Protein AF-A0A1A5ZUN9-F1 (afdb_monomer_lite)

InterPro domains:
  IPR038955 Protein PriA/CPL1 [PTHR35192] (40-207)
  IPR048661 Protein CPL1-like [PF21671] (145-206)

Structure (mmCIF, N/CA/C/O backbone):
data_AF-A0A1A5ZUN9-F1
#
_entry.id   AF-A0A1A5ZUN9-F1
#
loop_
_atom_site.group_PDB
_atom_site.id
_atom_site.type_symbol
_atom_site.label_atom_id
_atom_site.label_alt_id
_atom_site.label_comp_id
_atom_site.label_asym_id
_atom_site.label_entity_id
_atom_site.label_seq_id
_atom_site.pdbx_PDB_ins_code
_atom_site.Cartn_x
_atom_site.Cartn_y
_atom_site.Cartn_z
_atom_site.occupancy
_atom_site.B_iso_or_equiv
_atom_site.auth_seq_id
_atom_site.auth_comp_id
_atom_site.auth_asym_id
_atom_site.auth_atom_id
_atom_site.pdbx_PDB_model_num
ATOM 1 N N . MET A 1 1 ? 57.795 8.570 -48.452 1.00 45.69 1 MET A N 1
ATOM 2 C CA . MET A 1 1 ? 56.913 8.943 -49.576 1.00 45.69 1 MET A CA 1
ATOM 3 C C . MET A 1 1 ? 57.059 7.893 -50.660 1.00 45.69 1 MET A C 1
ATOM 5 O O . MET A 1 1 ? 58.020 7.992 -51.400 1.00 45.69 1 MET A O 1
ATOM 9 N N . VAL A 1 2 ? 56.165 6.903 -50.698 1.00 32.44 2 VAL A N 1
ATOM 10 C CA . VAL A 1 2 ? 55.601 6.292 -51.916 1.00 32.44 2 VAL A CA 1
ATOM 11 C C . VAL A 1 2 ? 54.263 5.692 -51.470 1.00 32.44 2 VAL A C 1
ATOM 13 O O . VAL A 1 2 ? 54.223 4.901 -50.532 1.00 32.44 2 VAL A O 1
ATOM 16 N N . THR A 1 3 ? 53.181 6.178 -52.062 1.00 41.12 3 THR A N 1
ATOM 17 C CA . THR A 1 3 ? 51.847 5.571 -52.079 1.00 41.12 3 THR A CA 1
ATOM 18 C C . THR A 1 3 ? 51.841 4.478 -53.138 1.00 41.12 3 THR A C 1
ATOM 20 O O . THR A 1 3 ? 52.271 4.771 -54.248 1.00 41.12 3 THR A O 1
ATOM 23 N N . ASP A 1 4 ? 51.315 3.293 -52.840 1.00 31.12 4 ASP A N 1
ATOM 24 C CA . ASP A 1 4 ? 50.880 2.365 -53.886 1.00 31.12 4 ASP A CA 1
ATOM 25 C C . ASP A 1 4 ? 49.618 1.622 -53.441 1.00 31.12 4 ASP A C 1
ATOM 27 O O . ASP A 1 4 ? 49.615 0.842 -52.487 1.00 31.12 4 ASP A O 1
ATOM 31 N N . GLU A 1 5 ? 48.533 1.928 -54.150 1.00 42.44 5 GLU A N 1
ATOM 32 C CA . GLU A 1 5 ? 47.318 1.130 -54.219 1.00 42.44 5 GLU A CA 1
ATOM 33 C C . GLU A 1 5 ? 47.615 -0.143 -55.017 1.00 42.44 5 GLU A C 1
ATOM 35 O O . GLU A 1 5 ? 48.060 -0.076 -56.162 1.00 42.44 5 GLU A O 1
ATOM 40 N N . VAL A 1 6 ? 47.309 -1.312 -54.455 1.00 34.47 6 VAL A N 1
ATOM 41 C CA . VAL A 1 6 ? 47.268 -2.560 -55.222 1.00 34.47 6 VAL A CA 1
ATOM 42 C C . VAL A 1 6 ? 45.819 -3.015 -55.312 1.00 34.47 6 VAL A C 1
ATOM 44 O O . VAL A 1 6 ? 45.273 -3.645 -54.410 1.00 34.47 6 VAL A O 1
ATOM 47 N N . SER A 1 7 ? 45.205 -2.669 -56.444 1.00 35.44 7 SER A N 1
ATOM 48 C CA . SER A 1 7 ? 43.999 -3.313 -56.956 1.00 35.44 7 SER A CA 1
ATOM 49 C C . SER A 1 7 ? 44.295 -4.784 -57.248 1.00 35.44 7 SER A C 1
ATOM 51 O O . SER A 1 7 ? 45.057 -5.093 -58.163 1.00 35.44 7 SER A O 1
ATOM 53 N N . LEU A 1 8 ? 43.658 -5.698 -56.517 1.00 34.44 8 LEU A N 1
ATOM 54 C CA . LEU A 1 8 ? 43.552 -7.101 -56.916 1.00 34.44 8 LEU A CA 1
ATOM 55 C C . LEU A 1 8 ? 42.169 -7.338 -57.522 1.00 34.44 8 LEU A C 1
ATOM 57 O O . LEU A 1 8 ? 41.200 -7.665 -56.844 1.00 34.44 8 LEU A O 1
ATOM 61 N N . VAL A 1 9 ? 42.109 -7.144 -58.839 1.00 34.53 9 VAL A N 1
ATOM 62 C CA . VAL A 1 9 ? 41.044 -7.638 -59.712 1.00 34.53 9 VAL A CA 1
ATOM 63 C C . VAL A 1 9 ? 41.290 -9.133 -59.923 1.00 34.53 9 VAL A C 1
ATOM 65 O O . VAL A 1 9 ? 42.267 -9.504 -60.572 1.00 34.53 9 VAL A O 1
ATOM 68 N N . TYR A 1 10 ? 40.415 -9.993 -59.398 1.00 35.25 10 TYR A N 1
ATOM 69 C CA . TYR A 1 10 ? 40.392 -11.411 -59.771 1.00 35.25 10 TYR A CA 1
ATOM 70 C C . TYR A 1 10 ? 39.408 -11.656 -60.932 1.00 35.25 10 TYR A C 1
ATOM 72 O O . TYR A 1 10 ? 38.281 -11.157 -60.887 1.00 35.25 10 TYR A O 1
ATOM 80 N N . PRO A 1 11 ? 39.803 -12.421 -61.971 1.00 41.66 11 PRO A N 1
ATOM 81 C CA . PRO A 1 11 ? 39.005 -12.642 -63.167 1.00 41.66 11 PRO A CA 1
ATOM 82 C C . PRO A 1 11 ? 38.235 -13.967 -63.078 1.00 41.66 11 PRO A C 1
ATOM 84 O O . PRO A 1 11 ? 38.831 -15.035 -63.137 1.00 41.66 11 PRO A O 1
ATOM 87 N N . TYR A 1 12 ? 36.905 -13.916 -63.022 1.00 38.16 12 TYR A N 1
ATOM 88 C CA . TYR A 1 12 ? 36.059 -15.056 -63.396 1.00 38.16 12 TYR A CA 1
ATOM 89 C C . TYR A 1 12 ? 34.856 -14.552 -64.189 1.00 38.16 12 TYR A C 1
ATOM 91 O O . TYR A 1 12 ? 33.769 -14.331 -63.668 1.00 38.16 12 TYR A O 1
ATOM 99 N N . LEU A 1 13 ? 35.077 -14.343 -65.484 1.00 42.72 13 LEU A N 1
ATOM 100 C CA . LEU A 1 13 ? 34.029 -14.083 -66.464 1.00 42.72 13 LEU A CA 1
ATOM 101 C C . LEU A 1 13 ? 34.376 -14.861 -67.729 1.00 42.72 13 LEU A C 1
ATOM 103 O O . LEU A 1 13 ? 35.045 -14.358 -68.625 1.00 42.72 13 LEU A O 1
ATOM 107 N N . SER A 1 14 ? 33.930 -16.114 -67.789 1.00 40.41 14 SER A N 1
ATOM 108 C CA . SER A 1 14 ? 33.601 -16.736 -69.066 1.00 40.41 14 SER A CA 1
ATOM 109 C C . SER A 1 14 ? 32.660 -17.924 -68.875 1.00 40.41 14 SER A C 1
ATOM 111 O O . SER A 1 14 ? 32.898 -18.788 -68.039 1.00 40.41 14 SER A O 1
ATOM 113 N N . LEU A 1 15 ? 31.625 -17.940 -69.718 1.00 43.09 15 LEU A N 1
ATOM 114 C CA . LEU A 1 15 ? 30.641 -18.997 -69.975 1.00 43.09 15 LEU A CA 1
ATOM 115 C C . LEU A 1 15 ? 29.532 -19.243 -68.935 1.00 43.09 15 LEU A C 1
ATOM 117 O O . LEU A 1 15 ? 29.562 -20.209 -68.185 1.00 43.09 15 LEU A O 1
ATOM 121 N N . ALA A 1 16 ? 28.456 -18.455 -69.047 1.00 36.00 16 ALA A N 1
ATOM 122 C CA . ALA A 1 16 ? 27.082 -18.977 -69.130 1.00 36.00 16 ALA A CA 1
ATOM 123 C C . ALA A 1 16 ? 26.113 -17.875 -69.606 1.00 36.00 16 ALA A C 1
ATOM 125 O O . ALA A 1 16 ? 25.223 -17.435 -68.885 1.00 36.00 16 ALA A O 1
ATOM 126 N N . ALA A 1 17 ? 26.277 -17.407 -70.846 1.00 45.72 17 ALA A N 1
ATOM 127 C CA . ALA A 1 17 ? 25.191 -16.725 -71.543 1.00 45.72 17 ALA A CA 1
ATOM 128 C C . ALA A 1 17 ? 24.295 -17.804 -72.161 1.00 45.72 17 ALA A C 1
ATOM 130 O O . ALA A 1 17 ? 24.740 -18.444 -73.107 1.00 45.72 17 ALA A O 1
ATOM 131 N N . THR A 1 18 ? 23.097 -18.017 -71.593 1.00 46.41 18 THR A N 1
ATOM 132 C CA . THR A 1 18 ? 21.839 -18.536 -72.206 1.00 46.41 18 THR A CA 1
ATOM 133 C C . THR A 1 18 ? 20.969 -19.385 -71.269 1.00 46.41 18 THR A C 1
ATOM 135 O O . THR A 1 18 ? 20.442 -20.403 -71.684 1.00 46.41 18 THR A O 1
ATOM 138 N N . ILE A 1 19 ? 20.700 -18.951 -70.034 1.00 40.88 19 ILE A N 1
ATOM 139 C CA . ILE A 1 19 ? 19.405 -19.246 -69.391 1.00 40.88 19 ILE A CA 1
ATOM 140 C C . ILE A 1 19 ? 19.026 -18.012 -68.574 1.00 40.88 19 ILE A C 1
ATOM 142 O O . ILE A 1 19 ? 19.814 -17.554 -67.751 1.00 40.88 19 ILE A O 1
ATOM 146 N N . GLY A 1 20 ? 17.847 -17.441 -68.832 1.00 44.38 20 GLY A N 1
ATOM 147 C CA . GLY A 1 20 ? 17.291 -16.313 -68.083 1.00 44.38 20 GLY A CA 1
ATOM 148 C C . GLY A 1 20 ? 16.913 -16.710 -66.658 1.00 44.38 20 GLY A C 1
ATOM 149 O O . GLY A 1 20 ? 15.734 -16.794 -66.333 1.00 44.38 20 GLY A O 1
ATOM 150 N N . VAL A 1 21 ? 17.911 -16.973 -65.818 1.00 38.41 21 VAL A N 1
ATOM 151 C CA . VAL A 1 21 ? 17.743 -17.116 -64.375 1.00 38.41 21 VAL A CA 1
ATOM 152 C C . VAL A 1 21 ? 18.095 -15.770 -63.761 1.00 38.41 21 VAL A C 1
ATOM 154 O O . VAL A 1 21 ? 19.248 -15.343 -63.787 1.00 38.41 21 VAL A O 1
ATOM 157 N N . SER A 1 22 ? 17.089 -15.072 -63.240 1.00 40.50 22 SER A N 1
ATOM 158 C CA . SER A 1 22 ? 17.304 -13.921 -62.371 1.00 40.50 22 SER A CA 1
ATOM 159 C C . SER A 1 22 ? 18.097 -14.388 -61.152 1.00 40.50 22 SER A C 1
ATOM 161 O O . SER A 1 22 ? 17.563 -15.114 -60.311 1.00 40.50 22 SER A O 1
ATOM 163 N N . VAL A 1 23 ? 19.368 -14.000 -61.062 1.00 41.62 23 VAL A N 1
ATOM 164 C CA . VAL A 1 23 ? 20.132 -14.126 -59.820 1.00 41.62 23 VAL A CA 1
ATOM 165 C C . VAL A 1 23 ? 19.407 -13.246 -58.796 1.00 41.62 23 VAL A C 1
ATOM 167 O O . VAL A 1 23 ? 19.250 -12.049 -59.061 1.00 41.62 23 VAL A O 1
ATOM 170 N N . PRO A 1 24 ? 18.881 -13.791 -57.682 1.00 43.78 24 PRO A N 1
ATOM 171 C CA . PRO A 1 24 ? 18.320 -12.947 -56.640 1.00 43.78 24 PRO A CA 1
ATOM 172 C C . PRO A 1 24 ? 19.434 -12.015 -56.176 1.00 43.78 24 PRO A C 1
ATOM 174 O O . PRO A 1 24 ? 20.565 -12.462 -55.976 1.00 43.78 24 PRO A O 1
ATOM 177 N N . ALA A 1 25 ? 19.123 -10.721 -56.078 1.00 42.66 25 ALA A N 1
ATOM 178 C CA . ALA A 1 25 ? 20.037 -9.722 -55.549 1.00 42.66 25 ALA A CA 1
ATOM 179 C C . ALA A 1 25 ? 20.697 -10.298 -54.294 1.00 42.66 25 ALA A C 1
ATOM 181 O O . ALA A 1 25 ? 19.993 -10.682 -53.358 1.00 42.66 25 ALA A O 1
ATOM 182 N N . GLN A 1 26 ? 22.026 -10.431 -54.318 1.00 44.28 26 GLN A N 1
ATOM 183 C CA . GLN A 1 26 ? 22.793 -10.770 -53.130 1.00 44.28 26 GLN A CA 1
ATOM 184 C C . GLN A 1 26 ? 22.341 -9.798 -52.046 1.00 44.28 26 GLN A C 1
ATOM 186 O O . GLN A 1 26 ? 22.531 -8.588 -52.174 1.00 44.28 26 GLN A O 1
ATOM 191 N N . LEU A 1 27 ? 21.666 -10.329 -51.027 1.00 42.41 27 LEU A N 1
ATOM 192 C CA . LEU A 1 27 ? 21.398 -9.598 -49.807 1.00 42.41 27 LEU A CA 1
ATOM 193 C C . LEU A 1 27 ? 22.787 -9.331 -49.229 1.00 42.41 27 LEU A C 1
ATOM 195 O O . LEU A 1 27 ? 23.403 -10.222 -48.649 1.00 42.41 27 LEU A O 1
ATOM 199 N N . ILE A 1 28 ? 23.334 -8.146 -49.488 1.00 42.06 28 ILE A N 1
ATOM 200 C CA . ILE A 1 28 ? 24.475 -7.656 -48.732 1.00 42.06 28 ILE A CA 1
ATOM 201 C C . ILE A 1 28 ? 23.908 -7.481 -47.328 1.00 42.06 28 ILE A C 1
ATOM 203 O O . ILE A 1 28 ? 23.194 -6.520 -47.050 1.00 42.06 28 ILE A O 1
ATOM 207 N N . ILE A 1 29 ? 24.116 -8.490 -46.485 1.00 44.53 29 ILE A N 1
ATOM 208 C CA . ILE A 1 29 ? 23.885 -8.374 -45.055 1.00 44.53 29 ILE A CA 1
ATOM 209 C C . ILE A 1 29 ? 24.969 -7.406 -44.592 1.00 44.53 29 ILE A C 1
ATOM 211 O O . ILE A 1 29 ? 26.110 -7.789 -44.349 1.00 44.53 29 ILE A O 1
ATOM 215 N N . GLU A 1 30 ? 24.654 -6.111 -44.601 1.00 44.56 30 GLU A N 1
ATOM 216 C CA . GLU A 1 30 ? 25.480 -5.128 -43.920 1.00 44.56 30 GLU A CA 1
ATOM 217 C C . GLU A 1 30 ? 25.413 -5.483 -42.439 1.00 44.56 30 GLU A C 1
ATOM 219 O O . GLU A 1 30 ? 24.416 -5.210 -41.768 1.00 44.56 30 GLU A O 1
ATOM 224 N N . CYS A 1 31 ? 26.469 -6.126 -41.937 1.00 52.59 31 CYS A N 1
ATOM 225 C CA . CYS A 1 31 ? 26.724 -6.229 -40.512 1.00 52.59 31 CYS A CA 1
ATOM 226 C C . CYS A 1 31 ? 26.688 -4.806 -39.961 1.00 52.59 31 CYS A C 1
ATOM 228 O O . CYS A 1 31 ? 27.651 -4.049 -40.101 1.00 52.59 31 CYS A O 1
ATOM 230 N N . ARG A 1 32 ? 25.565 -4.420 -39.355 1.00 57.28 32 ARG A N 1
ATOM 231 C CA . ARG A 1 32 ? 25.399 -3.126 -38.698 1.00 57.28 32 ARG A CA 1
ATOM 232 C C . ARG A 1 32 ? 26.111 -3.197 -37.350 1.00 57.28 32 ARG A C 1
ATOM 234 O O . ARG A 1 32 ? 25.494 -3.114 -36.294 1.00 57.28 32 ARG A O 1
ATOM 241 N N . ALA A 1 33 ? 27.411 -3.467 -37.401 1.00 58.81 33 ALA A N 1
ATOM 242 C CA . ALA A 1 33 ? 28.255 -3.600 -36.237 1.00 58.81 33 ALA A CA 1
ATOM 243 C C . ALA A 1 33 ? 28.500 -2.191 -35.679 1.00 58.81 33 ALA A C 1
ATOM 245 O O . ALA A 1 33 ? 29.077 -1.354 -36.381 1.00 58.81 33 ALA A O 1
ATOM 246 N N . PRO A 1 34 ? 28.026 -1.876 -34.462 1.00 71.62 34 PRO A N 1
ATOM 247 C CA . PRO A 1 34 ? 28.477 -0.673 -33.778 1.00 71.62 34 PRO A CA 1
ATOM 248 C C . PRO A 1 34 ? 29.992 -0.754 -33.534 1.00 71.62 34 PRO A C 1
ATOM 250 O O . PRO A 1 34 ? 30.580 -1.834 -33.544 1.00 71.62 34 PRO A O 1
ATOM 253 N N . SER A 1 35 ? 30.629 0.395 -33.308 1.00 82.06 35 SER A N 1
ATOM 254 C CA . SER A 1 35 ? 32.013 0.426 -32.824 1.00 82.06 35 SER A CA 1
ATOM 255 C C . SER A 1 35 ? 32.137 -0.337 -31.505 1.00 82.06 35 SER A C 1
ATOM 257 O O . SER A 1 35 ? 31.155 -0.436 -30.764 1.00 82.06 35 SER A O 1
ATOM 259 N N . ASP A 1 36 ? 33.346 -0.793 -31.180 1.00 87.50 36 ASP A N 1
ATOM 260 C CA . ASP A 1 36 ? 33.636 -1.388 -29.876 1.00 87.50 36 ASP A CA 1
ATOM 261 C C . ASP A 1 36 ? 33.142 -0.467 -28.747 1.00 87.50 36 ASP A C 1
ATOM 263 O O . ASP A 1 36 ? 33.242 0.765 -28.819 1.00 87.50 36 ASP A O 1
ATOM 267 N N . VAL A 1 37 ? 32.547 -1.061 -27.715 1.00 91.00 37 VAL A N 1
ATOM 268 C CA . VAL A 1 37 ? 31.867 -0.338 -26.636 1.00 91.00 37 VAL A CA 1
ATOM 269 C C . VAL A 1 37 ? 32.538 -0.593 -25.296 1.00 91.00 37 VAL A C 1
ATOM 271 O O . VAL A 1 37 ? 33.078 -1.662 -25.045 1.00 91.00 37 VAL A O 1
ATOM 274 N N . VAL A 1 38 ? 32.450 0.374 -24.387 1.00 91.94 38 VAL A N 1
ATOM 275 C CA . VAL A 1 38 ? 33.025 0.267 -23.033 1.00 91.94 38 VAL A CA 1
ATOM 276 C C . VAL A 1 38 ? 32.126 -0.487 -22.043 1.00 91.94 38 VAL A C 1
ATOM 278 O O . VAL A 1 38 ? 32.535 -0.758 -20.919 1.00 91.94 38 VAL A O 1
ATOM 281 N N . SER A 1 39 ? 30.885 -0.817 -22.423 1.00 91.88 39 SER A N 1
ATOM 282 C CA . SER A 1 39 ? 29.971 -1.578 -21.566 1.00 91.88 39 SER A CA 1
ATOM 283 C C . SER A 1 39 ? 28.970 -2.428 -22.347 1.00 91.88 39 SER A C 1
ATOM 285 O O . SER A 1 39 ? 28.566 -2.097 -23.468 1.00 91.88 39 SER A O 1
ATOM 287 N N . LEU A 1 40 ? 28.524 -3.523 -21.724 1.00 91.06 40 LEU A N 1
ATOM 288 C CA . LEU A 1 40 ? 27.515 -4.423 -22.289 1.00 91.06 40 LEU A CA 1
ATOM 289 C C . LEU A 1 40 ? 26.187 -3.691 -22.517 1.00 91.06 40 LEU A C 1
ATOM 291 O O . LEU A 1 40 ? 25.502 -3.938 -23.508 1.00 91.06 40 LEU A O 1
ATOM 295 N N . GLU A 1 41 ? 25.830 -2.759 -21.632 1.00 90.56 41 GLU A N 1
ATOM 296 C CA . GLU A 1 41 ? 24.603 -1.971 -21.727 1.00 90.56 41 GLU A CA 1
ATOM 297 C C . GLU A 1 41 ? 24.572 -1.130 -23.003 1.00 90.56 41 GLU A C 1
ATOM 299 O O . GLU A 1 41 ? 23.525 -1.033 -23.646 1.00 90.56 41 GLU A O 1
ATOM 304 N N . THR A 1 42 ? 25.709 -0.552 -23.404 1.00 89.06 42 THR A N 1
ATOM 305 C CA . THR A 1 42 ? 25.812 0.213 -24.652 1.00 89.06 42 THR A CA 1
ATOM 306 C C . THR A 1 42 ? 25.659 -0.692 -25.873 1.00 89.06 42 THR A C 1
ATOM 308 O O . THR A 1 42 ? 24.983 -0.305 -26.831 1.00 89.06 42 THR A O 1
ATOM 311 N N . CYS A 1 43 ? 26.196 -1.918 -25.826 1.00 89.44 43 CYS A N 1
ATOM 312 C CA . CYS A 1 43 ? 25.977 -2.904 -26.886 1.00 89.44 43 CYS A CA 1
ATOM 313 C C . CYS A 1 43 ? 24.493 -3.281 -27.001 1.00 89.44 43 CYS A C 1
ATOM 315 O O . CYS A 1 43 ? 23.896 -3.170 -28.072 1.00 89.44 43 CYS A O 1
ATOM 317 N N . PHE A 1 44 ? 23.851 -3.634 -25.881 1.00 88.94 44 PHE A N 1
ATOM 318 C CA . PHE A 1 44 ? 22.430 -3.989 -25.864 1.00 88.94 44 PHE A CA 1
ATOM 319 C C . PHE A 1 44 ? 21.520 -2.835 -26.291 1.00 88.94 44 PHE A C 1
ATOM 321 O O . PHE A 1 44 ? 20.525 -3.059 -26.978 1.00 88.94 44 PHE A O 1
ATOM 328 N N . ALA A 1 45 ? 21.850 -1.597 -25.920 1.00 86.94 45 ALA A N 1
ATOM 329 C CA . ALA A 1 45 ? 21.110 -0.422 -26.366 1.00 86.94 45 ALA A CA 1
ATOM 330 C C . ALA A 1 45 ? 21.217 -0.220 -27.886 1.00 86.94 45 ALA A C 1
ATOM 332 O O . ALA A 1 45 ? 20.221 0.131 -28.520 1.00 86.94 45 ALA A O 1
ATOM 333 N N . SER A 1 46 ? 22.396 -0.481 -28.460 1.00 86.19 46 SER A N 1
ATOM 334 C CA . SER A 1 46 ? 22.655 -0.362 -29.900 1.00 86.19 46 SER A CA 1
ATOM 335 C C . SER A 1 46 ? 21.953 -1.462 -30.701 1.00 86.19 46 SER A C 1
ATOM 337 O O . SER A 1 46 ? 21.375 -1.182 -31.746 1.00 86.19 46 SER A O 1
ATOM 339 N N . CYS A 1 47 ? 21.909 -2.687 -30.169 1.00 84.62 47 CYS A N 1
ATOM 340 C CA . CYS A 1 47 ? 21.251 -3.835 -30.798 1.00 84.62 47 CYS A CA 1
ATOM 341 C C . CYS A 1 47 ? 19.766 -3.987 -30.433 1.00 84.62 47 CYS A C 1
ATOM 343 O O . CYS A 1 47 ? 19.165 -5.014 -30.729 1.00 84.62 47 CYS A O 1
ATOM 345 N N . LYS A 1 48 ? 19.144 -2.981 -29.803 1.00 82.50 48 LYS A N 1
ATOM 346 C CA . LYS A 1 48 ? 17.764 -3.057 -29.286 1.00 82.50 48 LYS A CA 1
ATOM 347 C C . LYS A 1 48 ? 16.714 -3.420 -30.346 1.00 82.50 48 LYS A C 1
ATOM 349 O O . LYS A 1 48 ? 15.654 -3.942 -30.001 1.00 82.50 48 LYS A O 1
ATOM 354 N N . THR A 1 49 ? 16.951 -3.061 -31.606 1.00 80.50 49 THR A N 1
ATOM 355 C CA . THR A 1 49 ? 16.037 -3.348 -32.724 1.00 80.50 49 THR A CA 1
ATOM 356 C C . THR A 1 49 ? 16.324 -4.673 -33.414 1.00 80.50 49 THR A C 1
ATOM 358 O O . THR A 1 49 ? 15.487 -5.127 -34.189 1.00 80.50 49 THR A O 1
ATOM 361 N N . GLU A 1 50 ? 17.471 -5.283 -33.131 1.00 80.56 50 GLU A N 1
ATOM 362 C CA . GLU A 1 50 ? 17.903 -6.532 -33.746 1.00 80.56 50 GLU A CA 1
ATOM 363 C C . GLU A 1 50 ? 17.471 -7.736 -32.901 1.00 80.56 50 GLU A C 1
ATOM 365 O O . GLU A 1 50 ? 17.060 -7.606 -31.751 1.00 80.56 50 GLU A O 1
ATOM 370 N N . GLY A 1 51 ? 17.509 -8.936 -33.479 1.00 78.12 51 GLY A N 1
ATOM 371 C CA . GLY A 1 51 ? 17.078 -10.154 -32.782 1.00 78.12 51 GLY A CA 1
ATOM 372 C C . GLY A 1 51 ? 18.105 -10.706 -31.787 1.00 78.12 51 GLY A C 1
ATOM 373 O O . GLY A 1 51 ? 17.780 -11.568 -30.962 1.00 78.12 51 GLY A O 1
ATOM 374 N N . SER A 1 52 ? 19.353 -10.247 -31.880 1.00 83.44 52 SER A N 1
ATOM 375 C CA . SER A 1 52 ? 20.443 -10.661 -31.006 1.00 83.44 52 SER A CA 1
ATOM 376 C C . SER A 1 52 ? 21.557 -9.617 -30.917 1.00 83.44 52 SER A C 1
ATOM 378 O O . SER A 1 52 ? 21.763 -8.821 -31.835 1.00 83.44 52 SER A O 1
ATOM 380 N N . ALA A 1 53 ? 22.290 -9.659 -29.807 1.00 88.19 53 ALA A N 1
ATOM 381 C CA . ALA A 1 53 ? 23.534 -8.933 -29.596 1.00 88.19 53 ALA A CA 1
ATOM 382 C C . ALA A 1 53 ? 24.662 -9.938 -29.341 1.00 88.19 53 ALA A C 1
ATOM 384 O O . ALA A 1 53 ? 24.530 -10.821 -28.491 1.00 88.19 53 ALA A O 1
ATOM 385 N N . MET A 1 54 ? 25.767 -9.808 -30.063 1.00 86.62 54 MET A N 1
ATOM 386 C CA . MET A 1 54 ? 26.983 -10.584 -29.854 1.00 86.62 54 MET A CA 1
ATOM 387 C C . MET A 1 54 ? 28.044 -9.708 -29.204 1.00 86.62 54 MET A C 1
ATOM 389 O O . MET A 1 54 ? 28.266 -8.576 -29.633 1.00 86.62 54 MET A O 1
ATOM 393 N N . ILE A 1 55 ? 28.684 -10.243 -28.169 1.00 89.31 55 ILE A N 1
ATOM 394 C CA . ILE A 1 55 ? 29.648 -9.523 -27.340 1.00 89.31 55 ILE A CA 1
ATOM 395 C C . ILE A 1 55 ? 30.930 -10.337 -27.237 1.00 89.31 55 ILE A C 1
ATOM 397 O O . ILE A 1 55 ? 30.883 -11.518 -26.897 1.00 89.31 55 ILE A O 1
ATOM 401 N N . GLN A 1 56 ? 32.068 -9.701 -27.484 1.00 88.81 56 GLN A N 1
ATOM 402 C CA . GLN A 1 56 ? 33.393 -10.276 -27.279 1.00 88.81 56 GLN A CA 1
ATOM 403 C C . GLN A 1 56 ? 34.191 -9.372 -26.335 1.00 88.81 56 GLN A C 1
ATOM 405 O O . GLN A 1 56 ? 34.385 -8.204 -26.659 1.00 88.81 56 GLN A O 1
ATOM 410 N N . PRO A 1 57 ? 34.672 -9.861 -25.183 1.00 89.12 57 PRO A N 1
ATOM 411 C CA . PRO A 1 57 ? 35.622 -9.101 -24.380 1.00 89.12 57 PRO A CA 1
ATOM 412 C C . PRO A 1 57 ? 36.959 -8.984 -25.126 1.00 89.12 57 PRO A C 1
ATOM 414 O O . PRO A 1 57 ? 37.527 -9.994 -25.541 1.00 89.12 57 PRO A O 1
ATOM 417 N N . LEU A 1 58 ? 37.458 -7.759 -25.299 1.00 87.19 58 LEU A N 1
ATOM 418 C CA . LEU A 1 58 ? 38.761 -7.486 -25.902 1.00 87.19 58 LEU A CA 1
ATOM 419 C C . LEU A 1 58 ? 39.796 -7.386 -24.780 1.00 87.19 58 LEU A C 1
ATOM 421 O O . LEU A 1 58 ? 39.877 -6.379 -24.082 1.00 87.19 58 LEU A O 1
ATOM 425 N N . ILE A 1 59 ? 40.588 -8.447 -24.596 1.00 81.19 59 ILE A N 1
ATOM 426 C CA . ILE A 1 59 ? 41.520 -8.594 -23.457 1.00 81.19 59 ILE A CA 1
ATOM 427 C C . ILE A 1 59 ? 42.542 -7.444 -23.357 1.00 81.19 59 ILE A C 1
ATOM 429 O O . ILE A 1 59 ? 43.071 -7.194 -22.277 1.00 81.19 59 ILE A O 1
ATOM 433 N N . ASN A 1 60 ? 42.823 -6.746 -24.458 1.00 85.12 60 ASN A N 1
ATOM 434 C CA . ASN A 1 60 ? 43.861 -5.717 -24.510 1.00 85.12 60 ASN A CA 1
ATOM 435 C C . ASN A 1 60 ? 43.340 -4.282 -24.344 1.00 85.12 60 ASN A C 1
ATOM 437 O O . ASN A 1 60 ? 44.159 -3.395 -24.119 1.00 85.12 60 ASN A O 1
ATOM 441 N N . ASP A 1 61 ? 42.025 -4.052 -24.446 1.00 81.19 61 ASP A N 1
ATOM 442 C CA . ASP A 1 61 ? 41.487 -2.704 -24.685 1.00 81.19 61 ASP A CA 1
ATOM 443 C C . ASP A 1 61 ? 40.424 -2.242 -23.669 1.00 81.19 61 ASP A C 1
ATOM 445 O O . ASP A 1 61 ? 39.854 -1.174 -23.853 1.00 81.19 61 ASP A O 1
ATOM 449 N N . ASP A 1 62 ? 40.141 -2.995 -22.591 1.00 88.31 62 ASP A N 1
ATOM 450 C CA . ASP A 1 62 ? 39.046 -2.700 -21.629 1.00 88.31 62 ASP A CA 1
ATOM 451 C C . ASP A 1 62 ? 37.701 -2.383 -22.328 1.00 88.31 62 ASP A C 1
ATOM 453 O O . ASP A 1 62 ? 36.851 -1.628 -21.848 1.00 88.31 62 ASP A O 1
ATOM 457 N N . MET A 1 63 ? 37.511 -2.981 -23.503 1.00 91.19 63 MET A N 1
ATOM 458 C CA . MET A 1 63 ? 36.390 -2.755 -24.402 1.00 91.19 63 MET A CA 1
ATOM 459 C C . MET A 1 63 ? 35.761 -4.083 -24.809 1.00 91.19 63 MET A C 1
ATOM 461 O O . MET A 1 63 ? 36.327 -5.167 -24.649 1.00 91.19 63 MET A O 1
ATOM 465 N N . PHE A 1 64 ? 34.556 -3.985 -25.350 1.00 90.19 64 PHE A N 1
ATOM 466 C CA . PHE A 1 64 ? 33.801 -5.101 -25.877 1.00 90.19 64 PHE A CA 1
ATOM 467 C C . PHE A 1 64 ? 33.562 -4.906 -27.368 1.00 90.19 64 PHE A C 1
ATOM 469 O O . PHE A 1 64 ? 32.954 -3.914 -27.777 1.00 90.19 64 PHE A O 1
ATOM 476 N N . GLY A 1 65 ? 33.958 -5.897 -28.162 1.00 88.75 65 GLY A N 1
ATOM 477 C CA . GLY A 1 65 ? 33.462 -6.047 -29.520 1.00 88.75 65 GLY A CA 1
ATOM 478 C C . GLY A 1 65 ? 31.955 -6.263 -29.473 1.00 88.75 65 GLY A C 1
ATOM 479 O O . GLY A 1 65 ? 31.476 -7.125 -28.733 1.00 88.75 65 GLY A O 1
ATOM 480 N N . CYS A 1 66 ? 31.202 -5.469 -30.229 1.00 88.94 66 CYS A N 1
ATOM 481 C CA . CYS A 1 66 ? 29.744 -5.520 -30.245 1.00 88.94 66 CYS A CA 1
ATOM 482 C C . CYS A 1 66 ? 29.227 -5.697 -31.672 1.00 88.94 66 CYS A C 1
ATOM 484 O O . CYS A 1 66 ? 29.604 -4.959 -32.579 1.00 88.94 66 CYS A O 1
ATOM 486 N N . ARG A 1 67 ? 28.334 -6.667 -31.876 1.00 87.00 67 ARG A N 1
ATOM 487 C CA . ARG A 1 67 ? 27.664 -6.894 -33.163 1.00 87.00 67 ARG A CA 1
ATOM 488 C C . ARG A 1 67 ? 26.183 -7.149 -32.950 1.00 87.00 67 ARG A C 1
ATOM 490 O O . ARG A 1 67 ? 25.795 -7.780 -31.969 1.00 87.00 67 ARG A O 1
ATOM 497 N N . CYS A 1 68 ? 25.364 -6.676 -33.878 1.00 85.19 68 CYS A N 1
ATOM 498 C CA . CYS A 1 68 ? 23.926 -6.877 -33.844 1.00 85.19 68 CYS A CA 1
ATOM 499 C C . CYS A 1 68 ? 23.522 -7.734 -35.040 1.00 85.19 68 CYS A C 1
ATOM 501 O O . CYS A 1 68 ? 23.811 -7.359 -36.173 1.00 85.19 68 CYS A O 1
ATOM 503 N N . ASN A 1 69 ? 22.850 -8.857 -34.784 1.00 78.88 69 ASN A N 1
ATOM 504 C CA . ASN A 1 69 ? 22.463 -9.806 -35.826 1.00 78.88 69 ASN A CA 1
ATOM 505 C C . ASN A 1 69 ? 20.972 -10.138 -35.733 1.00 78.88 69 ASN A C 1
ATOM 507 O O . ASN A 1 69 ? 20.326 -9.974 -34.688 1.00 78.88 69 ASN A O 1
ATOM 511 N N . ALA A 1 70 ? 20.440 -10.713 -36.811 1.00 78.12 70 ALA A N 1
ATOM 512 C CA . ALA A 1 70 ? 19.129 -11.346 -36.788 1.00 78.12 70 ALA A CA 1
ATOM 513 C C . ALA A 1 70 ? 19.037 -12.430 -35.689 1.00 78.12 70 ALA A C 1
ATOM 515 O O . ALA A 1 70 ? 20.036 -12.977 -35.217 1.00 78.12 70 ALA A O 1
ATOM 516 N N . ALA A 1 71 ? 17.815 -12.720 -35.238 1.00 73.38 71 ALA A N 1
ATOM 517 C CA . ALA A 1 71 ? 17.587 -13.658 -34.140 1.00 73.38 71 ALA A CA 1
ATOM 518 C C . ALA A 1 71 ? 18.133 -15.055 -34.475 1.00 73.38 71 ALA A C 1
ATOM 520 O O . ALA A 1 71 ? 17.746 -15.648 -35.479 1.00 73.38 71 ALA A O 1
ATOM 521 N N . ASN A 1 72 ? 18.953 -15.605 -33.575 1.00 67.69 72 ASN A N 1
ATOM 522 C CA . ASN A 1 72 ? 19.601 -16.917 -33.711 1.00 67.69 72 ASN A CA 1
ATOM 523 C C . ASN A 1 72 ? 20.608 -17.025 -34.871 1.00 67.69 72 ASN A C 1
ATOM 525 O O . ASN A 1 72 ? 21.008 -18.137 -35.214 1.00 67.69 72 ASN A O 1
ATOM 529 N N . THR A 1 73 ? 21.042 -15.901 -35.448 1.00 68.88 73 THR A N 1
ATOM 530 C CA . THR A 1 73 ? 22.090 -15.889 -36.470 1.00 68.88 73 THR A CA 1
ATOM 531 C C . THR A 1 73 ? 23.430 -15.538 -35.832 1.00 68.88 73 THR A C 1
ATOM 533 O O . THR A 1 73 ? 23.615 -14.451 -35.282 1.00 68.88 73 THR A O 1
ATOM 536 N N . ILE A 1 74 ? 24.377 -16.471 -35.902 1.00 64.94 74 ILE A N 1
ATOM 537 C CA . ILE A 1 74 ? 25.765 -16.250 -35.492 1.00 64.94 74 ILE A CA 1
ATOM 538 C C . ILE A 1 74 ? 26.541 -15.891 -36.760 1.00 64.94 74 ILE A C 1
ATOM 540 O O . ILE A 1 74 ? 26.911 -16.774 -37.530 1.00 64.94 74 ILE A O 1
ATOM 544 N N . GLU A 1 75 ? 26.742 -14.598 -37.008 1.00 62.88 75 GLU A N 1
ATOM 545 C CA . GLU A 1 75 ? 27.545 -14.110 -38.134 1.00 62.88 75 GLU A CA 1
ATOM 546 C C . GLU A 1 75 ? 28.921 -13.661 -37.631 1.00 62.88 75 GLU A C 1
ATOM 548 O O . GLU A 1 75 ? 29.013 -12.861 -36.698 1.00 62.88 75 GLU A O 1
ATOM 553 N N . GLY A 1 76 ? 29.993 -14.169 -38.250 1.00 55.53 76 GLY A N 1
ATOM 554 C CA . GLY A 1 76 ? 31.367 -13.742 -37.956 1.00 55.53 76 GLY A CA 1
ATOM 555 C C . GLY A 1 76 ? 32.311 -14.813 -37.407 1.00 55.53 76 GLY A C 1
ATOM 556 O O . GLY A 1 76 ? 33.033 -14.538 -36.456 1.00 55.53 76 GLY A O 1
ATOM 557 N N . ILE A 1 77 ? 32.356 -16.005 -38.011 1.00 50.78 77 ILE A N 1
ATOM 558 C CA . ILE A 1 77 ? 33.614 -16.770 -38.030 1.00 50.78 77 ILE A CA 1
ATOM 559 C C . ILE A 1 77 ? 34.288 -16.443 -39.363 1.00 50.78 77 ILE A C 1
ATOM 561 O O . ILE A 1 77 ? 34.210 -17.189 -40.335 1.00 50.78 77 ILE A O 1
ATOM 565 N N . ASP A 1 78 ? 34.872 -15.255 -39.448 1.00 47.62 78 ASP A N 1
ATOM 566 C CA . ASP A 1 78 ? 35.835 -14.907 -40.480 1.00 47.62 78 ASP A CA 1
ATOM 567 C C . ASP A 1 78 ? 37.100 -15.729 -40.248 1.00 47.62 78 ASP A C 1
ATOM 569 O O . ASP A 1 78 ? 37.995 -15.322 -39.524 1.00 47.62 78 ASP A O 1
ATOM 573 N N . ASN A 1 79 ? 37.111 -16.939 -40.803 1.00 42.59 79 ASN A N 1
ATOM 574 C CA . ASN A 1 79 ? 38.276 -17.639 -41.338 1.00 42.59 79 ASN A CA 1
ATOM 575 C C . ASN A 1 79 ? 37.747 -18.905 -42.007 1.00 42.59 79 ASN A C 1
ATOM 577 O O . ASN A 1 79 ? 37.381 -19.830 -41.296 1.00 42.59 79 ASN A O 1
ATOM 581 N N . GLU A 1 80 ? 37.638 -18.891 -43.340 1.00 47.31 80 GLU A N 1
ATOM 582 C CA . GLU A 1 80 ? 37.958 -19.977 -44.293 1.00 47.31 80 GLU A CA 1
ATOM 583 C C . GLU A 1 80 ? 37.857 -21.465 -43.875 1.00 47.31 80 GLU A C 1
ATOM 585 O O . GLU A 1 80 ? 38.517 -22.321 -44.450 1.00 47.31 80 GLU A O 1
ATOM 590 N N . GLN A 1 81 ? 37.005 -21.824 -42.926 1.00 42.03 81 GLN A N 1
ATOM 591 C CA . GLN A 1 81 ? 36.828 -23.188 -42.464 1.00 42.03 81 GLN A CA 1
ATOM 592 C C . GLN A 1 81 ? 35.331 -23.414 -42.299 1.00 42.03 81 GLN A C 1
ATOM 594 O O . GLN A 1 81 ? 34.731 -23.063 -41.288 1.00 42.03 81 GLN A O 1
ATOM 599 N N . GLU A 1 82 ? 34.758 -23.927 -43.388 1.00 42.72 82 GLU A N 1
ATOM 600 C CA . GLU A 1 82 ? 33.502 -24.667 -43.496 1.00 42.72 82 GLU A CA 1
ATOM 601 C C . GLU A 1 82 ? 32.493 -24.496 -42.354 1.00 42.72 82 GLU A C 1
ATOM 603 O O . GLU A 1 82 ? 32.666 -25.033 -41.263 1.00 42.72 82 GLU A O 1
ATOM 608 N N . SER A 1 83 ? 31.367 -23.854 -42.687 1.00 49.06 83 SER A N 1
ATOM 609 C CA . SER A 1 83 ? 30.004 -24.265 -42.323 1.00 49.06 83 SER A CA 1
ATOM 610 C C . SER A 1 83 ? 29.923 -25.336 -41.231 1.00 49.06 83 SER A C 1
ATOM 612 O O . SER A 1 83 ? 29.681 -26.512 -41.495 1.00 49.06 83 SER A O 1
ATOM 614 N N . GLY A 1 84 ? 30.118 -24.921 -39.987 1.00 40.88 84 GLY A N 1
ATOM 615 C CA . GLY A 1 84 ? 30.116 -25.820 -38.853 1.00 40.88 84 GLY A CA 1
ATOM 616 C C . GLY A 1 84 ? 29.764 -25.039 -37.611 1.00 40.88 84 GLY A C 1
ATOM 617 O O . GLY A 1 84 ? 30.555 -24.227 -37.145 1.00 40.88 84 GLY A O 1
ATOM 618 N N . SER A 1 85 ? 28.583 -25.301 -37.061 1.00 45.81 85 SER A N 1
ATOM 619 C CA . SER A 1 85 ? 28.145 -24.885 -35.728 1.00 45.81 85 SER A CA 1
ATOM 620 C C . SER A 1 85 ? 29.015 -25.551 -34.649 1.00 45.81 85 SER A C 1
ATOM 622 O O . SER A 1 85 ? 28.536 -26.345 -33.841 1.00 45.81 85 SER A O 1
ATOM 624 N N . GLY A 1 86 ? 30.325 -25.317 -34.690 1.00 46.59 86 GLY A N 1
ATOM 625 C CA . GLY A 1 86 ? 31.292 -25.855 -33.756 1.00 46.59 86 GLY A CA 1
ATOM 626 C C . GLY A 1 86 ? 31.179 -25.090 -32.452 1.00 46.59 86 GLY A C 1
ATOM 627 O O . GLY A 1 86 ? 31.349 -23.874 -32.424 1.00 46.59 86 GLY A O 1
ATOM 628 N N . ALA A 1 87 ? 30.864 -25.800 -31.373 1.00 49.28 87 ALA A N 1
ATOM 629 C CA . ALA A 1 87 ? 30.923 -25.262 -30.026 1.00 49.28 87 ALA A CA 1
ATOM 630 C C . ALA A 1 87 ? 32.290 -24.594 -29.807 1.00 49.28 87 ALA A C 1
ATOM 632 O O . ALA A 1 87 ? 33.319 -25.268 -29.766 1.00 49.28 87 ALA A O 1
ATOM 633 N N . VAL A 1 88 ? 32.301 -23.266 -29.707 1.00 56.97 88 VAL A N 1
ATOM 634 C CA . VAL A 1 88 ? 33.519 -22.519 -29.402 1.00 56.97 88 VAL A CA 1
ATOM 635 C C . VAL A 1 88 ? 33.895 -22.851 -27.960 1.00 56.97 88 VAL A C 1
ATOM 637 O O . VAL A 1 88 ? 33.068 -22.726 -27.055 1.00 56.97 88 VAL A O 1
ATOM 640 N N . THR A 1 89 ? 35.124 -23.310 -27.734 1.00 58.84 89 THR A N 1
ATOM 641 C CA . THR A 1 89 ? 35.651 -23.528 -26.384 1.00 58.84 89 THR A CA 1
ATOM 642 C C . THR A 1 89 ? 35.554 -22.218 -25.601 1.00 58.84 89 THR A C 1
ATOM 644 O O . THR A 1 89 ? 36.048 -21.193 -26.070 1.00 58.84 89 THR A O 1
ATOM 647 N N . CYS A 1 90 ? 34.922 -22.232 -24.422 1.00 61.12 90 CYS A N 1
ATOM 648 C CA . CYS A 1 90 ? 34.824 -21.053 -23.559 1.00 61.12 90 CYS A CA 1
ATOM 649 C C . CYS A 1 90 ? 36.231 -20.494 -23.280 1.00 61.12 90 CYS A C 1
ATOM 651 O O . CYS A 1 90 ? 37.023 -21.131 -22.585 1.00 61.12 90 CYS A O 1
ATOM 653 N N . GLY A 1 91 ? 36.548 -19.322 -23.830 1.00 68.94 91 GLY A N 1
ATOM 654 C CA . GLY A 1 91 ? 37.860 -18.683 -23.727 1.00 68.94 91 GLY A CA 1
ATOM 655 C C . GLY A 1 91 ? 37.740 -17.166 -23.616 1.00 68.94 91 GLY A C 1
ATOM 656 O O . GLY A 1 91 ? 36.690 -16.598 -23.906 1.00 68.94 91 GLY A O 1
ATOM 657 N N . GLY A 1 92 ? 38.822 -16.502 -23.200 1.00 66.88 92 GLY A N 1
ATOM 658 C CA . GLY A 1 92 ? 38.831 -15.063 -22.897 1.00 66.88 92 GLY A CA 1
ATOM 659 C C . GLY A 1 92 ? 38.548 -14.124 -24.077 1.00 66.88 92 GLY A C 1
ATOM 660 O O . GLY A 1 92 ? 38.334 -12.951 -23.836 1.00 66.88 92 GLY A O 1
ATOM 661 N N . ASN A 1 93 ? 38.521 -14.631 -25.314 1.00 72.06 93 ASN A N 1
ATOM 662 C CA . ASN A 1 93 ? 38.186 -13.889 -26.540 1.00 72.06 93 ASN A CA 1
ATOM 663 C C . ASN A 1 93 ? 36.990 -14.520 -27.280 1.00 72.06 93 ASN A C 1
ATOM 665 O O . ASN A 1 93 ? 36.858 -14.367 -28.494 1.00 72.06 93 ASN A O 1
ATOM 669 N N . ALA A 1 94 ? 36.158 -15.308 -26.595 1.00 79.44 94 ALA A N 1
ATOM 670 C CA . ALA A 1 94 ? 35.001 -15.938 -27.221 1.00 79.44 94 ALA A CA 1
ATOM 671 C C . ALA A 1 94 ? 33.866 -14.926 -27.446 1.00 79.44 94 ALA A C 1
ATOM 673 O O . ALA A 1 94 ? 33.655 -14.020 -26.639 1.00 79.44 94 ALA A O 1
ATOM 674 N N . TRP A 1 95 ? 33.111 -15.115 -28.530 1.00 83.12 95 TRP A N 1
ATOM 675 C CA . TRP A 1 95 ? 31.871 -14.383 -28.768 1.00 83.12 95 TRP A CA 1
ATOM 676 C C . TRP A 1 95 ? 30.727 -14.999 -27.963 1.00 83.12 95 TRP A C 1
ATOM 678 O O . TRP A 1 95 ? 30.422 -16.186 -28.085 1.00 83.12 95 TRP A O 1
ATOM 688 N N . PHE A 1 96 ? 30.050 -14.169 -27.181 1.00 85.56 96 PHE A N 1
ATOM 689 C CA . PHE A 1 96 ? 28.853 -14.520 -26.432 1.00 85.56 96 PHE A CA 1
ATOM 690 C C . PHE A 1 96 ? 27.636 -13.949 -27.149 1.00 85.56 96 PHE A C 1
ATOM 692 O O . PHE A 1 96 ? 27.545 -12.743 -27.363 1.00 85.56 96 PHE A O 1
ATOM 699 N N . THR A 1 97 ? 26.699 -14.816 -27.529 1.00 84.69 97 THR A N 1
ATOM 700 C CA . THR A 1 97 ? 25.476 -14.402 -28.227 1.00 84.69 97 THR A CA 1
ATOM 701 C C . THR A 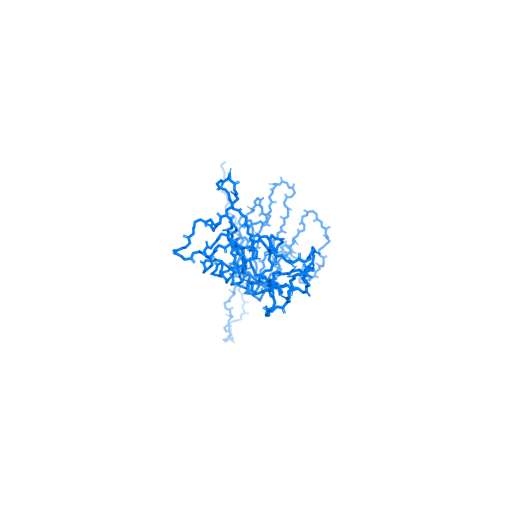1 97 ? 24.322 -14.313 -27.240 1.00 84.69 97 THR A C 1
ATOM 703 O O . THR A 1 97 ? 23.970 -15.293 -26.586 1.00 84.69 97 THR A O 1
ATOM 706 N N . TYR A 1 98 ? 23.707 -13.139 -27.166 1.00 86.06 98 TYR A N 1
ATOM 707 C CA . TYR A 1 98 ? 22.515 -12.864 -26.381 1.00 86.06 98 TYR A CA 1
ATOM 708 C C . TYR A 1 98 ? 21.343 -12.664 -27.335 1.00 86.06 98 TYR A C 1
ATOM 710 O O . TYR A 1 98 ? 21.213 -11.631 -27.987 1.00 86.06 98 TYR A O 1
ATOM 718 N N . THR A 1 99 ? 20.481 -13.669 -27.436 1.00 82.12 99 THR A N 1
ATOM 719 C CA . THR A 1 99 ? 19.251 -13.598 -28.230 1.00 82.12 99 THR A CA 1
ATOM 720 C C . THR A 1 99 ? 18.086 -13.172 -27.348 1.00 82.12 99 THR A C 1
ATOM 722 O O . THR A 1 99 ? 17.922 -13.705 -26.248 1.00 82.12 99 THR A O 1
ATOM 725 N N . HIS A 1 100 ? 17.213 -12.306 -27.852 1.00 69.69 100 HIS A N 1
ATOM 726 C CA . HIS A 1 100 ? 15.875 -12.153 -27.290 1.00 69.69 100 HIS A CA 1
ATOM 727 C C . HIS A 1 100 ? 14.845 -12.491 -28.364 1.00 69.69 100 HIS A C 1
ATOM 729 O O . HIS A 1 100 ? 14.879 -11.957 -29.471 1.00 69.69 100 HIS A O 1
ATOM 735 N N . SER A 1 101 ? 13.892 -13.373 -28.059 1.00 65.12 101 SER A N 1
ATOM 736 C CA . SER A 1 101 ? 12.745 -13.525 -28.952 1.00 65.12 101 SER A CA 1
ATOM 737 C C . SER A 1 101 ? 11.949 -12.217 -28.960 1.00 65.12 101 SER A C 1
ATOM 739 O O . SER A 1 101 ? 11.850 -11.541 -27.932 1.00 65.12 101 SER A O 1
ATOM 741 N N . ALA A 1 102 ? 11.353 -11.858 -30.099 1.00 60.84 102 ALA A N 1
ATOM 742 C CA . ALA A 1 102 ? 10.429 -10.721 -30.172 1.00 60.84 102 ALA A CA 1
ATOM 743 C C . ALA A 1 102 ? 9.289 -10.836 -29.127 1.00 60.84 102 ALA A C 1
ATOM 745 O O . ALA A 1 102 ? 8.791 -9.839 -28.602 1.00 60.84 102 ALA A O 1
ATOM 746 N N . ASP A 1 103 ? 8.932 -12.068 -28.749 1.00 57.97 103 ASP A N 1
ATOM 747 C CA . ASP A 1 103 ? 7.940 -12.369 -27.713 1.00 57.97 103 ASP A CA 1
ATOM 748 C C . ASP A 1 103 ? 8.422 -12.055 -26.282 1.00 57.97 103 ASP A C 1
ATOM 750 O O . ASP A 1 103 ? 7.621 -11.675 -25.412 1.00 57.97 103 ASP A O 1
ATOM 754 N N . ALA A 1 104 ? 9.729 -12.183 -26.021 1.00 56.59 104 ALA A N 1
ATOM 755 C CA . ALA A 1 104 ? 10.338 -11.858 -24.732 1.00 56.59 104 ALA A CA 1
ATOM 756 C C . ALA A 1 104 ? 10.368 -10.339 -24.483 1.00 56.59 104 ALA A C 1
ATOM 758 O O . ALA A 1 104 ? 10.157 -9.896 -23.350 1.00 56.59 104 ALA A O 1
ATOM 759 N N . THR A 1 105 ? 10.539 -9.529 -25.533 1.00 56.41 105 THR A N 1
ATOM 760 C CA . THR A 1 105 ? 10.487 -8.058 -25.472 1.00 56.41 105 THR A CA 1
ATOM 761 C C . THR A 1 105 ? 9.059 -7.514 -25.358 1.00 56.41 105 THR A C 1
ATOM 763 O O . THR A 1 105 ? 8.838 -6.526 -24.653 1.00 56.41 105 THR A O 1
ATOM 766 N N . ALA A 1 106 ? 8.064 -8.158 -25.977 1.00 58.22 106 ALA A N 1
ATOM 767 C CA . ALA A 1 106 ? 6.698 -7.631 -26.027 1.00 58.22 106 ALA A CA 1
ATOM 768 C C . ALA A 1 106 ? 5.881 -7.833 -24.736 1.00 58.22 106 ALA A C 1
ATOM 770 O O . ALA A 1 106 ? 5.050 -6.992 -24.387 1.00 58.22 106 ALA A O 1
ATOM 771 N N . SER A 1 107 ? 6.074 -8.938 -24.008 1.00 63.69 107 SER A N 1
ATOM 772 C CA . SER A 1 107 ? 5.086 -9.353 -22.999 1.00 63.69 107 SER A CA 1
ATOM 773 C C . SER A 1 107 ? 5.444 -8.991 -21.553 1.00 63.69 107 SER A C 1
ATOM 775 O O . SER A 1 107 ? 4.555 -8.611 -20.792 1.00 63.69 107 SER A O 1
ATOM 777 N N . GLY A 1 108 ? 6.713 -9.072 -21.147 1.00 71.50 108 GLY A N 1
ATOM 778 C CA . GLY A 1 108 ? 7.115 -8.870 -19.747 1.00 71.50 108 GLY A CA 1
ATOM 779 C C . GLY A 1 108 ? 7.135 -7.399 -19.326 1.00 71.50 108 GLY A C 1
ATOM 780 O O . GLY A 1 108 ? 6.511 -7.013 -18.333 1.00 71.50 108 GLY A O 1
ATOM 781 N N . LEU A 1 109 ? 7.815 -6.562 -20.112 1.00 76.00 109 LEU A N 1
ATOM 782 C CA . LEU A 1 109 ? 7.990 -5.142 -19.808 1.00 76.00 109 LEU A CA 1
ATOM 783 C C . LEU A 1 109 ? 6.683 -4.359 -19.981 1.00 76.00 109 LEU A C 1
ATOM 785 O O . LEU A 1 109 ? 6.329 -3.572 -19.108 1.00 76.00 109 LEU A O 1
ATOM 789 N N . ALA A 1 110 ? 5.917 -4.638 -21.042 1.00 77.94 110 ALA A N 1
ATOM 790 C CA . ALA A 1 110 ? 4.613 -4.012 -21.258 1.00 77.94 110 ALA A CA 1
ATOM 791 C C . ALA A 1 110 ? 3.617 -4.364 -20.137 1.00 77.94 110 ALA A C 1
ATOM 793 O O . ALA A 1 110 ? 2.925 -3.482 -19.626 1.00 77.94 110 ALA A O 1
ATOM 794 N N . LYS A 1 111 ? 3.589 -5.628 -19.677 1.00 80.00 111 LYS A N 1
ATOM 795 C CA . LYS A 1 111 ? 2.765 -6.040 -18.524 1.00 80.00 111 LYS A CA 1
ATOM 796 C C . LYS A 1 111 ? 3.222 -5.378 -17.227 1.00 80.00 111 LYS A C 1
ATOM 798 O O . LYS A 1 111 ? 2.372 -4.960 -16.442 1.00 80.00 111 LYS A O 1
ATOM 803 N N . LYS A 1 112 ? 4.535 -5.265 -16.991 1.00 83.25 112 LYS A N 1
ATOM 804 C CA . LYS A 1 112 ? 5.075 -4.578 -15.807 1.00 83.25 112 LYS A CA 1
ATOM 805 C C . LYS A 1 112 ? 4.710 -3.093 -15.821 1.00 83.25 112 LYS A C 1
ATOM 807 O O . LYS A 1 112 ? 4.152 -2.618 -14.838 1.00 83.25 112 LYS A O 1
ATOM 812 N N . ALA A 1 113 ? 4.913 -2.411 -16.947 1.00 86.81 113 ALA A N 1
ATOM 813 C CA . ALA A 1 113 ? 4.555 -1.007 -17.127 1.00 86.81 113 ALA A CA 1
ATOM 814 C C . ALA A 1 113 ? 3.044 -0.769 -16.965 1.00 86.81 113 ALA A C 1
ATOM 816 O O . ALA A 1 113 ? 2.628 0.185 -16.310 1.00 86.81 113 ALA A O 1
ATOM 817 N N . LEU A 1 114 ? 2.201 -1.664 -17.496 1.00 89.31 114 LEU A N 1
ATOM 818 C CA . LEU A 1 114 ? 0.752 -1.593 -17.307 1.00 89.31 114 LEU A CA 1
ATOM 819 C C . LEU A 1 114 ? 0.360 -1.803 -15.838 1.00 89.31 114 LEU A C 1
ATOM 821 O O . LEU A 1 114 ? -0.442 -1.037 -15.307 1.00 89.31 114 LEU A O 1
ATOM 825 N N . ARG A 1 115 ? 0.930 -2.811 -15.164 1.00 88.38 115 ARG A N 1
ATOM 826 C CA . ARG A 1 115 ? 0.683 -3.066 -13.737 1.00 88.38 115 ARG A CA 1
ATOM 827 C C . ARG A 1 115 ? 1.081 -1.860 -12.891 1.00 88.38 115 ARG A C 1
ATOM 829 O O . ARG A 1 115 ? 0.292 -1.427 -12.059 1.00 88.38 115 ARG A O 1
ATOM 836 N N . GLU A 1 116 ? 2.264 -1.309 -13.124 1.00 88.88 116 GLU A N 1
ATOM 837 C CA . GLU A 1 116 ? 2.768 -0.133 -12.418 1.00 88.88 116 GLU A CA 1
ATOM 838 C C . GLU A 1 116 ? 1.868 1.085 -12.649 1.00 88.88 116 GLU A C 1
ATOM 840 O O . GLU A 1 116 ? 1.454 1.746 -11.697 1.00 88.88 116 GLU A O 1
ATOM 845 N N . ARG A 1 117 ? 1.443 1.319 -13.897 1.00 87.06 117 ARG A N 1
ATOM 846 C CA . ARG A 1 117 ? 0.476 2.373 -14.225 1.00 87.06 117 ARG A CA 1
ATOM 847 C C . ARG A 1 117 ? -0.846 2.196 -13.478 1.00 87.06 117 ARG A C 1
ATOM 849 O O . ARG A 1 117 ? -1.377 3.173 -12.958 1.00 87.06 117 ARG A O 1
ATOM 856 N N . LEU A 1 118 ? -1.379 0.977 -13.402 1.00 86.19 118 LEU A N 1
ATOM 857 C CA . LEU A 1 118 ? -2.628 0.696 -12.686 1.00 86.19 118 LEU A CA 1
AT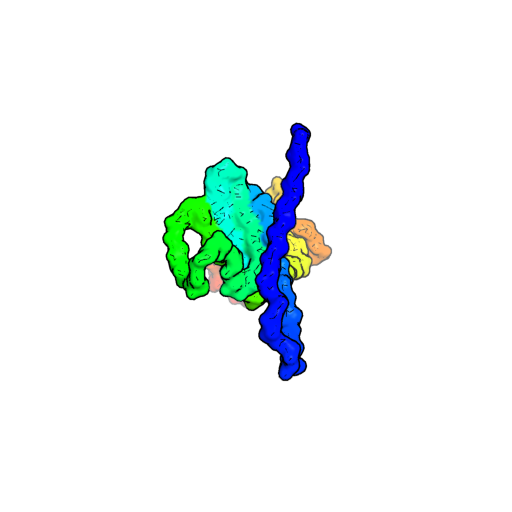OM 858 C C . LEU A 1 118 ? -2.491 0.891 -11.170 1.00 86.19 118 LEU A C 1
ATOM 860 O O . LEU A 1 118 ? -3.406 1.429 -10.549 1.00 86.19 118 LEU A O 1
ATOM 864 N N . VAL A 1 119 ? -1.361 0.499 -10.575 1.00 83.25 119 VAL A N 1
ATOM 865 C CA . VAL A 1 119 ? -1.066 0.752 -9.154 1.00 83.25 119 VAL A CA 1
ATOM 866 C C . VAL A 1 119 ? -0.978 2.255 -8.890 1.00 83.25 119 VAL A C 1
ATOM 868 O O . VAL A 1 119 ? -1.644 2.758 -7.989 1.00 83.25 119 VAL A O 1
ATOM 871 N N . ASN A 1 120 ? -0.259 2.994 -9.735 1.00 79.75 120 ASN A N 1
ATOM 872 C CA . ASN A 1 120 ? -0.127 4.444 -9.611 1.00 79.75 120 ASN A CA 1
ATOM 873 C C . ASN A 1 120 ? -1.475 5.166 -9.745 1.00 79.75 120 ASN A C 1
ATOM 875 O O . ASN A 1 120 ? -1.760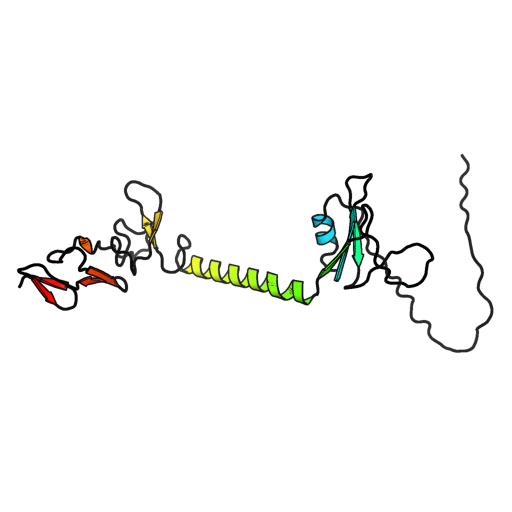 6.086 -8.981 1.00 79.75 120 ASN A O 1
ATOM 879 N N . LEU A 1 121 ? -2.337 4.738 -10.674 1.00 78.25 121 LEU A N 1
ATOM 880 C CA . LEU A 1 121 ? -3.691 5.286 -10.808 1.00 78.25 121 LEU A CA 1
ATOM 881 C C . LEU A 1 121 ? -4.562 4.986 -9.580 1.00 78.25 121 LEU A C 1
ATOM 883 O O . LEU A 1 121 ? -5.285 5.869 -9.121 1.00 78.25 121 LEU A O 1
ATOM 887 N N . ARG A 1 122 ? -4.470 3.777 -9.009 1.00 71.44 122 ARG A N 1
ATOM 888 C CA . ARG A 1 122 ? -5.183 3.428 -7.767 1.00 71.44 122 ARG A CA 1
ATOM 889 C C . ARG A 1 122 ? -4.726 4.281 -6.588 1.00 71.44 122 ARG A C 1
ATOM 891 O O . ARG A 1 122 ? -5.570 4.764 -5.842 1.00 71.44 122 ARG A O 1
ATOM 898 N N . ASN A 1 123 ? -3.423 4.516 -6.459 1.00 68.00 123 ASN A N 1
ATOM 899 C CA . ASN A 1 123 ? -2.879 5.349 -5.390 1.00 68.00 123 ASN A CA 1
ATOM 900 C C . ASN A 1 123 ? -3.331 6.812 -5.536 1.00 68.00 123 ASN A C 1
ATOM 902 O O . ASN A 1 123 ? -3.716 7.433 -4.550 1.00 68.00 123 ASN A O 1
ATOM 906 N N . ARG A 1 124 ? -3.382 7.350 -6.764 1.00 66.38 124 ARG A N 1
ATOM 907 C CA . ARG A 1 124 ? -3.855 8.724 -7.028 1.00 66.38 124 ARG A CA 1
ATOM 908 C C . ARG A 1 124 ? -5.314 8.952 -6.636 1.00 66.38 124 ARG A C 1
ATOM 910 O O . ARG A 1 124 ? -5.626 10.005 -6.092 1.00 66.38 124 ARG A O 1
ATOM 917 N N . ASN A 1 125 ? -6.192 7.977 -6.865 1.00 62.41 125 ASN A N 1
ATOM 918 C CA . ASN A 1 125 ? -7.610 8.110 -6.515 1.00 62.41 125 ASN A CA 1
ATOM 919 C C . ASN A 1 125 ? -7.868 8.110 -4.995 1.00 62.41 125 ASN A C 1
ATOM 921 O O . ASN A 1 125 ? -8.915 8.584 -4.569 1.00 62.41 125 ASN A O 1
ATOM 925 N N . ASN A 1 126 ? -6.910 7.644 -4.187 1.00 58.72 126 ASN A N 1
ATOM 926 C CA . ASN A 1 126 ? -6.980 7.626 -2.721 1.00 58.72 126 ASN A CA 1
ATOM 927 C C . ASN A 1 126 ? -6.145 8.740 -2.056 1.00 58.72 126 ASN A C 1
ATOM 929 O O . ASN A 1 126 ? -5.779 8.623 -0.891 1.00 58.72 126 ASN A O 1
ATOM 933 N N . GLY A 1 127 ? -5.803 9.810 -2.782 1.00 63.88 127 GLY A N 1
ATOM 934 C CA . GLY A 1 127 ? -5.013 10.917 -2.225 1.00 63.88 127 GLY A CA 1
ATOM 935 C C . GLY A 1 127 ? -3.499 10.677 -2.195 1.00 63.88 127 GLY A C 1
ATOM 936 O O . GLY A 1 127 ? -2.772 11.491 -1.644 1.00 63.88 127 GLY A O 1
ATOM 937 N N . GLY A 1 128 ? -2.995 9.601 -2.811 1.00 70.69 128 GLY A N 1
ATOM 938 C CA . GLY A 1 128 ? -1.582 9.419 -3.182 1.00 70.69 128 GLY A CA 1
ATOM 939 C C . GLY A 1 128 ? -0.580 9.147 -2.056 1.00 70.69 128 GLY A C 1
ATOM 940 O O . GLY A 1 128 ? 0.514 8.680 -2.354 1.00 70.69 128 GLY A O 1
ATOM 941 N N . LEU A 1 129 ? -0.933 9.410 -0.798 1.00 86.00 129 LEU A N 1
ATOM 942 C CA . LEU A 1 129 ? -0.011 9.315 0.338 1.00 86.00 129 LEU A CA 1
ATOM 943 C C . LEU A 1 129 ? 0.154 7.887 0.865 1.00 86.00 129 LEU A C 1
ATOM 945 O O . LEU A 1 129 ? 1.238 7.509 1.294 1.00 86.00 129 LEU A O 1
ATOM 949 N N . CYS A 1 130 ? -0.912 7.088 0.811 1.00 87.06 130 CYS A N 1
ATOM 950 C CA . CYS A 1 130 ? -0.950 5.763 1.419 1.00 87.06 130 CYS A CA 1
ATOM 951 C C . CYS A 1 130 ? -1.418 4.673 0.442 1.00 87.06 130 CYS A C 1
ATOM 953 O O . CYS A 1 130 ? -2.152 4.960 -0.512 1.00 87.06 130 CYS A O 1
ATOM 955 N N . PRO A 1 131 ? -0.995 3.410 0.652 1.00 84.56 131 PRO A N 1
ATOM 956 C CA . PRO A 1 131 ? -1.423 2.283 -0.165 1.00 84.56 131 PRO A CA 1
ATOM 957 C C . PRO A 1 131 ? -2.927 2.000 -0.024 1.00 84.56 131 PRO A C 1
ATOM 959 O O . PRO A 1 131 ? -3.629 2.531 0.841 1.00 84.56 131 PRO A O 1
ATOM 962 N N . PHE A 1 132 ? -3.441 1.138 -0.903 1.00 77.75 132 PHE A N 1
ATOM 963 C CA . PHE A 1 132 ? -4.862 0.794 -0.969 1.00 77.75 132 PHE A CA 1
ATOM 964 C C . PHE A 1 132 ? -5.456 0.416 0.404 1.00 77.75 132 PHE A C 1
ATOM 966 O O . PHE A 1 132 ? -4.881 -0.398 1.118 1.00 77.75 132 PHE A O 1
ATOM 973 N N . ARG A 1 133 ? -6.631 0.987 0.724 1.00 78.44 133 ARG A N 1
ATOM 974 C CA . ARG A 1 133 ? -7.407 0.815 1.978 1.00 78.44 133 ARG A CA 1
ATOM 975 C C . ARG A 1 133 ? -6.753 1.324 3.265 1.00 78.44 133 ARG A C 1
ATOM 977 O O . ARG A 1 133 ? -7.321 1.129 4.328 1.00 78.44 133 ARG A O 1
ATOM 984 N N . SER A 1 134 ? -5.650 2.055 3.169 1.00 88.62 134 SER A N 1
ATOM 985 C CA . SER A 1 134 ? -5.096 2.793 4.305 1.00 88.62 134 SER A CA 1
ATOM 986 C C . SER A 1 134 ? -5.265 4.298 4.124 1.00 88.62 134 SER A C 1
ATOM 988 O O . SER A 1 134 ? -5.390 4.795 3.001 1.00 88.62 134 SER A O 1
ATOM 990 N N . LYS A 1 135 ? -5.305 5.019 5.242 1.00 90.00 135 LYS A N 1
ATOM 991 C CA . LYS A 1 135 ? -5.404 6.475 5.305 1.00 90.00 135 LYS A CA 1
ATOM 992 C C . LYS A 1 135 ? -4.125 7.048 5.895 1.00 90.00 135 LYS A C 1
ATOM 994 O O . LYS A 1 135 ? -3.550 6.445 6.796 1.00 90.00 135 LYS A O 1
ATOM 999 N N . ALA A 1 136 ? -3.709 8.210 5.401 1.00 92.25 136 ALA A N 1
ATOM 1000 C CA . ALA A 1 136 ? -2.610 8.959 5.994 1.00 92.25 136 ALA A CA 1
ATOM 1001 C C . ALA A 1 136 ? -3.119 9.629 7.273 1.00 92.25 136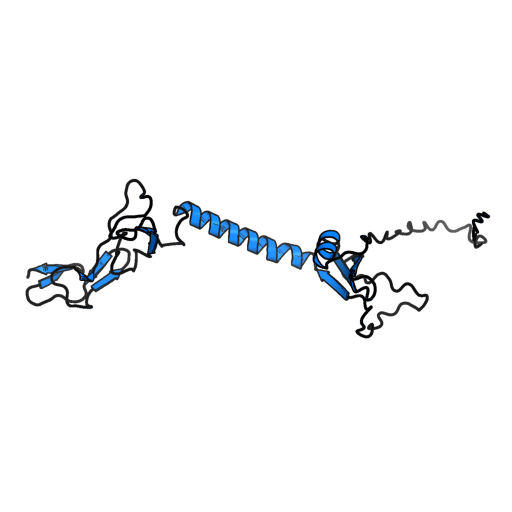 ALA A C 1
ATOM 1003 O O . ALA A 1 136 ? -3.863 10.605 7.205 1.00 92.25 136 ALA A O 1
ATOM 1004 N N . CYS A 1 137 ? -2.764 9.082 8.427 1.00 92.56 137 CYS A N 1
ATOM 1005 C CA . CYS A 1 137 ? -3.123 9.611 9.732 1.00 92.56 137 CYS A CA 1
ATOM 1006 C C . CYS A 1 137 ? -1.997 10.481 10.273 1.00 92.56 137 CYS A C 1
ATOM 1008 O O . CYS A 1 137 ? -0.827 10.115 10.184 1.00 92.56 137 CYS A O 1
ATOM 1010 N N . GLN A 1 138 ? -2.348 11.648 10.810 1.00 93.69 138 GLN A N 1
ATOM 1011 C CA . GLN A 1 138 ? -1.369 12.559 11.384 1.00 93.69 138 GLN A CA 1
ATOM 1012 C C . GLN A 1 138 ? -0.816 11.992 12.696 1.00 93.69 138 GLN A C 1
ATOM 1014 O O . GLN A 1 138 ? -1.579 11.573 13.567 1.00 93.69 138 GLN A O 1
ATOM 1019 N N . ILE A 1 139 ? 0.509 12.024 12.848 1.00 94.12 139 ILE A N 1
ATOM 1020 C CA . ILE A 1 139 ? 1.165 11.663 14.105 1.00 94.12 139 ILE A CA 1
ATOM 1021 C C . ILE A 1 139 ? 1.109 12.884 15.038 1.00 94.12 139 ILE A C 1
ATOM 1023 O O . ILE A 1 139 ? 1.504 13.982 14.633 1.00 94.12 139 ILE A O 1
ATOM 1027 N N . PRO A 1 140 ? 0.622 12.746 16.283 1.00 92.25 140 PRO A N 1
ATOM 1028 C CA . PRO A 1 140 ? 0.522 13.872 17.202 1.00 92.25 140 PRO A CA 1
ATOM 1029 C C . PRO A 1 140 ? 1.910 14.455 17.493 1.00 92.25 140 PRO A C 1
ATOM 1031 O O . PRO A 1 140 ? 2.888 13.724 17.637 1.00 92.25 140 PRO A O 1
ATOM 1034 N N . TYR A 1 141 ? 1.989 15.785 17.601 1.00 92.44 141 TYR A N 1
ATOM 1035 C CA . TYR A 1 141 ? 3.239 16.533 17.823 1.00 92.44 141 TYR A CA 1
ATOM 1036 C C . TYR A 1 141 ? 4.288 16.385 16.707 1.00 92.44 141 TYR A C 1
ATOM 1038 O O . TYR A 1 141 ? 5.467 16.664 16.923 1.00 92.44 141 TYR A O 1
ATOM 1046 N N . SER A 1 142 ? 3.869 15.961 15.513 1.00 91.62 142 SER A N 1
ATOM 1047 C CA . SER A 1 142 ? 4.726 15.820 14.343 1.00 91.62 142 SER A CA 1
ATOM 1048 C C . SER A 1 142 ? 4.020 16.320 13.080 1.00 91.62 142 SER A C 1
ATOM 1050 O O . SER A 1 142 ? 2.799 16.229 12.956 1.00 91.62 142 SER A O 1
ATOM 1052 N N . ASP A 1 143 ? 4.805 16.793 12.112 1.00 89.38 143 ASP A N 1
ATOM 1053 C CA . ASP A 1 143 ? 4.344 17.131 10.755 1.00 89.38 143 ASP A CA 1
ATOM 1054 C C . ASP A 1 143 ? 4.457 15.927 9.799 1.00 89.38 143 ASP A C 1
ATOM 1056 O O . ASP A 1 143 ? 4.571 16.072 8.581 1.00 89.38 143 ASP A O 1
ATOM 1060 N N . THR A 1 144 ? 4.469 14.716 10.357 1.00 93.88 144 THR A N 1
ATOM 1061 C CA . THR A 1 144 ? 4.555 13.456 9.614 1.00 93.88 144 THR A CA 1
ATOM 1062 C C . THR A 1 144 ? 3.245 12.677 9.701 1.00 93.88 144 THR A C 1
ATOM 1064 O O . THR A 1 144 ? 2.343 13.003 10.480 1.00 93.88 144 THR A O 1
ATOM 1067 N N . TYR A 1 145 ? 3.125 11.654 8.857 1.00 94.00 145 TYR A N 1
ATOM 1068 C CA . TYR A 1 145 ? 1.954 10.795 8.794 1.00 94.00 145 TYR A CA 1
ATOM 1069 C C . TYR A 1 145 ? 2.352 9.326 8.832 1.00 94.00 145 TYR A C 1
ATOM 1071 O O . TYR A 1 145 ? 3.445 8.948 8.410 1.00 94.00 145 TYR A O 1
ATOM 1079 N N . GLU A 1 146 ? 1.417 8.500 9.276 1.00 94.12 146 GLU A N 1
ATOM 1080 C CA . GLU A 1 146 ? 1.484 7.050 9.164 1.00 94.12 146 GLU A CA 1
ATOM 1081 C C . GLU A 1 146 ? 0.275 6.518 8.396 1.00 94.12 146 GLU A C 1
ATOM 1083 O O . GLU A 1 146 ? -0.814 7.091 8.432 1.00 94.12 146 GLU A O 1
ATOM 1088 N N . CYS A 1 147 ? 0.468 5.430 7.654 1.00 93.81 147 CYS A N 1
ATOM 1089 C CA . CYS A 1 147 ? -0.608 4.811 6.892 1.00 93.81 147 CYS A CA 1
ATOM 1090 C C . CYS A 1 147 ? -1.314 3.759 7.743 1.00 93.81 147 CYS A C 1
ATOM 1092 O O . CYS A 1 147 ? -0.755 2.693 7.990 1.00 93.81 147 CYS A O 1
ATOM 1094 N N . ILE A 1 148 ? -2.555 4.040 8.139 1.00 94.06 148 ILE A N 1
ATOM 1095 C CA . ILE A 1 148 ? -3.363 3.156 8.985 1.00 94.06 148 ILE A CA 1
ATOM 1096 C C . ILE A 1 148 ? -4.555 2.610 8.199 1.00 94.06 148 ILE A C 1
ATOM 1098 O O . ILE A 1 148 ? -5.270 3.363 7.533 1.00 94.06 148 ILE A O 1
ATOM 1102 N N . ASP A 1 149 ? -4.812 1.305 8.302 1.00 94.19 149 ASP A N 1
ATOM 1103 C CA . ASP A 1 149 ? -6.082 0.717 7.864 1.00 94.19 149 ASP A CA 1
ATOM 1104 C C . ASP A 1 149 ? -7.159 0.941 8.933 1.00 94.19 149 ASP A C 1
ATOM 1106 O O . ASP A 1 149 ? -7.360 0.142 9.846 1.00 94.19 149 ASP A O 1
ATOM 1110 N N . THR A 1 150 ? -7.899 2.040 8.800 1.00 93.75 150 THR A N 1
ATOM 1111 C CA . THR A 1 150 ? -8.958 2.418 9.747 1.00 93.75 150 THR A CA 1
ATOM 1112 C C . THR A 1 150 ? -10.163 1.468 9.736 1.00 93.75 150 THR A C 1
ATOM 1114 O O . THR A 1 150 ? -11.123 1.696 10.468 1.00 93.75 150 THR A O 1
ATOM 1117 N N . THR A 1 151 ? -10.185 0.446 8.872 1.00 94.31 151 THR A N 1
ATOM 1118 C CA . THR A 1 151 ? -11.286 -0.528 8.820 1.00 94.31 151 THR A CA 1
ATOM 1119 C C . THR A 1 151 ? -11.117 -1.674 9.813 1.00 94.31 151 THR A C 1
ATOM 1121 O O . THR A 1 151 ? -12.123 -2.283 10.186 1.00 94.31 151 THR A O 1
ATOM 1124 N N . SER A 1 152 ? -9.882 -1.927 10.252 1.00 94.88 152 SER A N 1
ATOM 1125 C CA . SER A 1 152 ? -9.522 -2.984 11.203 1.00 94.88 152 SER A CA 1
ATOM 1126 C C . SER A 1 152 ? -8.656 -2.500 12.363 1.00 94.88 152 SER A C 1
ATOM 1128 O O . SER A 1 152 ? -8.516 -3.226 13.346 1.00 94.88 152 SER A O 1
ATOM 1130 N N . GLU A 1 153 ? -8.058 -1.310 12.265 1.00 95.19 153 GLU A N 1
ATOM 1131 C CA . GLU A 1 153 ? -7.186 -0.807 13.319 1.00 95.19 153 GLU A CA 1
ATOM 1132 C C . GLU A 1 153 ? -7.975 -0.404 14.564 1.00 95.19 153 GLU A C 1
ATOM 1134 O O . GLU A 1 153 ? -9.013 0.256 14.507 1.00 95.19 153 GLU A O 1
ATOM 1139 N N . PHE A 1 154 ? -7.461 -0.813 15.715 1.00 94.81 154 PHE A N 1
ATOM 1140 C CA . PHE A 1 154 ? -8.172 -0.774 16.977 1.00 94.81 154 PHE A CA 1
ATOM 1141 C C . PHE A 1 154 ? -8.161 0.613 17.625 1.00 94.81 154 PHE A C 1
ATOM 1143 O O . PHE A 1 154 ? -9.153 1.037 18.226 1.00 94.81 154 PHE A O 1
ATOM 1150 N N . GLU A 1 155 ? -7.050 1.336 17.479 1.00 94.62 155 GLU A N 1
ATOM 1151 C CA . GLU A 1 155 ? -6.862 2.661 18.077 1.00 94.62 155 GLU A CA 1
ATOM 1152 C C . GLU A 1 155 ? -7.330 3.810 17.179 1.00 94.62 155 GLU A C 1
ATOM 1154 O O . GLU A 1 155 ? -7.438 4.938 17.652 1.00 94.62 155 GLU A O 1
ATOM 1159 N N . SER A 1 156 ? -7.624 3.518 15.910 1.00 95.69 156 SER A N 1
ATOM 1160 C CA . SER A 1 156 ? -8.061 4.458 14.868 1.00 95.69 156 SER A CA 1
ATOM 1161 C C . SER A 1 156 ? -9.208 3.848 14.049 1.00 95.69 156 SER A C 1
ATOM 1163 O O . SER A 1 156 ? -9.216 3.852 12.816 1.00 95.69 156 SER A O 1
ATOM 1165 N N . CYS A 1 157 ? -10.189 3.264 14.740 1.00 96.06 157 CYS A N 1
ATOM 1166 C CA . CYS A 1 157 ? -11.300 2.598 14.075 1.00 96.06 157 CYS A CA 1
ATOM 1167 C C . CYS A 1 157 ? -12.236 3.631 13.436 1.00 96.06 157 CYS A C 1
ATOM 1169 O O . CYS A 1 157 ? -12.692 4.571 14.089 1.00 96.06 157 CYS A O 1
ATOM 1171 N N . GLY A 1 158 ? -12.513 3.462 12.145 1.00 93.69 158 GLY A N 1
ATOM 1172 C CA . GLY A 1 158 ? -13.384 4.322 11.342 1.00 93.69 158 GLY A CA 1
ATOM 1173 C C . GLY A 1 158 ? -12.794 5.659 10.889 1.00 93.69 158 GLY A C 1
ATOM 1174 O O . GLY A 1 158 ? -13.403 6.342 10.063 1.00 93.69 158 GLY A O 1
ATOM 1175 N N . GLY A 1 159 ? -11.588 6.007 11.332 1.00 93.56 159 GLY A N 1
ATOM 1176 C CA . GLY A 1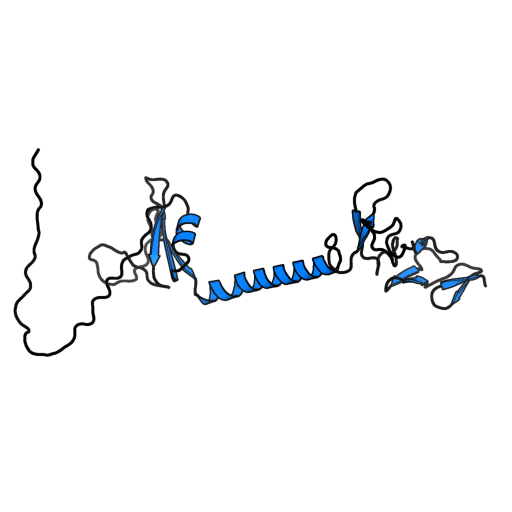 159 ? -10.902 7.237 10.950 1.00 93.56 159 GLY A CA 1
ATOM 1177 C C . GLY A 1 159 ? -9.587 7.410 11.699 1.00 93.56 159 GLY A C 1
ATOM 1178 O O . GLY A 1 159 ? -9.245 6.602 12.550 1.00 93.56 159 GLY A O 1
ATOM 1179 N N . CYS A 1 160 ? -8.845 8.471 11.411 1.00 93.56 160 CYS A N 1
ATOM 1180 C CA . CYS A 1 160 ? -7.614 8.770 12.139 1.00 93.56 160 CYS A CA 1
ATOM 1181 C C . CYS A 1 160 ? -7.935 9.458 13.472 1.00 93.56 160 CYS A C 1
ATOM 1183 O O . CYS A 1 160 ? -8.693 10.431 13.494 1.00 93.56 160 CYS A O 1
ATOM 1185 N N . THR A 1 161 ? -7.355 8.991 14.578 1.00 93.12 161 THR A N 1
ATOM 1186 C CA . THR A 1 161 ? -7.642 9.526 15.927 1.00 93.12 161 THR A CA 1
ATOM 1187 C C . THR A 1 161 ? -7.201 10.979 16.107 1.00 93.12 161 THR A C 1
ATOM 1189 O O . THR A 1 161 ? -7.893 11.754 16.765 1.00 93.12 161 THR A O 1
ATOM 1192 N N . PHE A 1 162 ? -6.113 11.383 15.447 1.00 91.94 162 PHE A N 1
ATOM 1193 C CA . PHE A 1 162 ? -5.608 12.763 15.448 1.00 91.94 162 PHE A CA 1
ATOM 1194 C C . PHE A 1 162 ? -5.903 13.522 14.145 1.00 91.94 162 PHE A C 1
ATOM 1196 O O . PHE A 1 162 ? -5.343 14.587 13.908 1.00 91.94 162 PHE A O 1
ATOM 1203 N N . GLY A 1 163 ? -6.803 12.993 13.311 1.00 90.44 163 GLY A N 1
ATOM 1204 C CA . GLY A 1 163 ? -7.125 13.557 12.002 1.00 90.44 163 GLY A CA 1
ATOM 1205 C C . GLY A 1 163 ? -6.291 12.980 10.856 1.00 90.44 163 GLY A C 1
ATOM 1206 O O . GLY A 1 163 ? -5.249 12.349 11.046 1.00 90.44 163 GLY A O 1
ATOM 1207 N N . GLU A 1 164 ? -6.815 13.137 9.642 1.00 90.69 164 GLU A N 1
ATOM 1208 C CA . GLU A 1 164 ? -6.127 12.742 8.411 1.00 90.69 164 GLU A CA 1
ATOM 1209 C C . GLU A 1 164 ? -5.081 13.803 8.041 1.00 90.69 164 GLU A C 1
ATOM 1211 O O . GLU A 1 164 ? -5.336 15.003 8.150 1.00 90.69 164 GLU A O 1
ATOM 1216 N N . PHE A 1 165 ? -3.910 13.370 7.583 1.00 89.81 165 PHE A N 1
ATOM 1217 C CA . PHE A 1 165 ? -2.869 14.251 7.074 1.00 89.81 165 PHE A CA 1
ATOM 1218 C C . PHE A 1 165 ? -3.345 14.899 5.770 1.00 89.81 165 PHE A C 1
ATOM 1220 O O . PHE A 1 165 ? -3.666 14.200 4.812 1.00 89.81 165 PHE A O 1
ATOM 1227 N N . GLN A 1 166 ? -3.395 16.236 5.743 1.00 85.06 166 GLN A N 1
ATOM 1228 C CA . GLN A 1 166 ? -4.019 17.020 4.664 1.00 85.06 166 GLN A CA 1
ATOM 1229 C C . GLN A 1 166 ? -5.487 16.606 4.426 1.00 85.06 166 GLN A C 1
ATOM 1231 O O . GLN A 1 166 ? -5.828 16.060 3.373 1.00 85.06 166 GLN A O 1
ATOM 1236 N N . PRO A 1 167 ? -6.374 16.849 5.408 1.00 72.44 167 PRO A N 1
ATOM 1237 C CA . PRO A 1 167 ? -7.697 16.246 5.428 1.00 72.44 167 PRO A CA 1
ATOM 1238 C C . PRO A 1 167 ? -8.558 16.731 4.259 1.00 72.44 167 PRO A C 1
ATOM 1240 O O . PRO A 1 167 ? -8.649 17.928 3.963 1.00 72.44 167 PRO A O 1
ATOM 1243 N N . ALA A 1 168 ? -9.266 15.795 3.626 1.00 70.81 168 ALA A N 1
ATOM 1244 C CA . ALA A 1 168 ? -10.381 16.144 2.756 1.00 70.81 168 ALA A CA 1
ATOM 1245 C C . ALA A 1 168 ? -11.490 16.828 3.580 1.00 70.81 168 ALA A C 1
ATOM 1247 O O . ALA A 1 168 ? -11.606 16.618 4.787 1.00 70.81 168 ALA A O 1
ATOM 1248 N N . LYS A 1 169 ? -12.359 17.611 2.926 1.00 70.31 169 LYS A N 1
ATOM 1249 C CA . LYS A 1 169 ? -13.384 18.455 3.581 1.00 70.31 169 LYS A CA 1
ATOM 1250 C C . LYS A 1 169 ? -14.391 17.718 4.495 1.00 70.31 169 LYS A C 1
ATOM 1252 O O . LYS A 1 169 ? -15.192 18.394 5.119 1.00 70.31 169 LYS A O 1
ATOM 1257 N N . ASN A 1 170 ? -14.349 16.385 4.602 1.00 74.25 170 ASN A N 1
ATOM 1258 C CA . ASN A 1 170 ? -15.249 15.555 5.415 1.00 74.25 170 ASN A CA 1
ATOM 1259 C C . ASN A 1 170 ? -14.521 14.361 6.078 1.00 74.25 170 ASN A C 1
ATOM 1261 O O . ASN A 1 170 ? -15.040 13.243 6.084 1.00 74.25 170 ASN A O 1
ATOM 1265 N N . ALA A 1 171 ? -13.298 14.553 6.580 1.00 79.50 171 ALA A N 1
ATOM 1266 C CA . ALA A 1 171 ? -12.584 13.485 7.283 1.00 79.50 171 ALA A CA 1
ATOM 1267 C C . ALA A 1 171 ? -13.347 13.059 8.555 1.00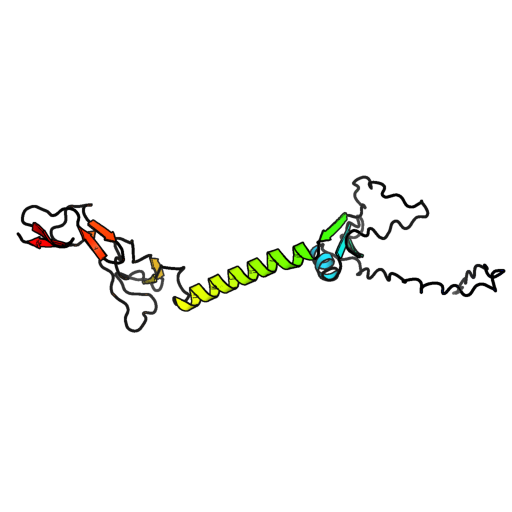 79.50 171 ALA A C 1
ATOM 1269 O O . ALA A 1 171 ? -13.723 13.890 9.381 1.00 79.50 171 ALA A O 1
ATOM 1270 N N . THR A 1 172 ? -13.599 11.756 8.703 1.00 86.25 172 THR A N 1
ATOM 1271 C CA . THR A 1 172 ? -14.219 11.183 9.909 1.00 86.25 172 THR A CA 1
ATOM 1272 C C . THR A 1 172 ? -13.138 10.938 10.956 1.00 86.25 172 THR A C 1
ATOM 1274 O O . THR A 1 172 ? -12.079 10.402 10.627 1.00 86.25 172 THR A O 1
ATOM 1277 N N . MET A 1 173 ? -13.389 11.321 12.209 1.00 91.75 173 MET A N 1
ATOM 1278 C CA . MET A 1 173 ? -12.458 11.045 13.303 1.00 91.75 173 MET A CA 1
ATOM 1279 C C . MET A 1 173 ? -12.494 9.571 13.706 1.00 91.75 173 MET A C 1
ATOM 1281 O O . MET A 1 173 ? -13.560 8.958 13.772 1.00 91.75 173 MET A O 1
ATOM 1285 N N . GLY A 1 174 ? -11.313 9.027 13.986 1.00 93.88 174 GLY A N 1
ATOM 1286 C CA . GLY A 1 174 ? -11.151 7.685 14.531 1.00 93.88 174 GLY A CA 1
ATOM 1287 C C . GLY A 1 174 ? -11.642 7.561 15.959 1.00 93.88 174 GLY A C 1
ATOM 1288 O O . GLY A 1 174 ? -11.662 8.533 16.712 1.00 93.88 174 GLY A O 1
ATOM 1289 N N . THR A 1 175 ? -12.016 6.344 16.342 1.00 94.88 175 THR A N 1
ATOM 1290 C CA . THR A 1 175 ? -12.313 5.990 17.731 1.00 94.88 175 THR A CA 1
ATOM 1291 C C . THR A 1 175 ? -11.397 4.865 18.193 1.00 94.88 175 THR A C 1
ATOM 1293 O O . THR A 1 175 ? -11.235 3.864 17.498 1.00 94.88 175 THR A O 1
ATOM 1296 N N . ASN A 1 176 ? -10.838 5.004 19.396 1.00 94.75 176 ASN A N 1
ATOM 1297 C CA . ASN A 1 176 ? -10.118 3.923 20.057 1.00 94.75 176 ASN A CA 1
ATOM 1298 C C . ASN A 1 176 ? -11.116 2.978 20.739 1.00 94.75 176 ASN A C 1
ATOM 1300 O O . ASN A 1 176 ? -11.733 3.328 21.750 1.00 94.75 176 ASN A O 1
ATOM 1304 N N . CYS A 1 177 ? -11.252 1.763 20.211 1.00 94.81 177 CYS A N 1
ATOM 1305 C CA . CYS A 1 177 ? -12.231 0.803 20.705 1.00 94.81 177 CYS A CA 1
ATOM 1306 C C . CYS A 1 177 ? -11.939 0.303 22.138 1.00 94.81 177 CYS A C 1
ATOM 1308 O O . CYS A 1 177 ? -12.873 -0.101 22.831 1.00 94.81 177 CYS A O 1
ATOM 1310 N N . SER A 1 178 ? -10.693 0.366 22.639 1.00 91.31 178 SER A N 1
ATOM 1311 C CA . SER A 1 178 ? -10.393 -0.008 24.042 1.00 91.31 178 SER A CA 1
ATOM 1312 C C . SER A 1 178 ? -10.871 0.992 25.079 1.00 91.31 178 SER A C 1
ATOM 1314 O O . SER A 1 178 ? -11.047 0.622 26.242 1.00 91.31 178 SER A O 1
ATOM 1316 N N . ALA A 1 179 ? -11.059 2.248 24.681 1.00 92.25 179 ALA A N 1
ATOM 1317 C CA . ALA A 1 179 ? -11.464 3.317 25.584 1.00 92.25 179 ALA A CA 1
ATOM 1318 C C . ALA A 1 179 ? -12.989 3.378 25.779 1.00 92.25 179 ALA A C 1
ATOM 1320 O O . ALA A 1 179 ? -13.481 4.210 26.542 1.00 92.25 179 ALA A O 1
ATOM 1321 N N . LEU A 1 180 ? -13.748 2.508 25.104 1.00 92.62 180 LEU A N 1
ATOM 1322 C CA . LEU A 1 180 ? -15.203 2.502 25.180 1.00 92.62 180 LEU A CA 1
ATOM 1323 C C . LEU A 1 180 ? -15.708 2.067 26.571 1.00 92.62 180 LEU A C 1
ATOM 1325 O O . LEU A 1 180 ? -15.204 1.104 27.164 1.00 92.62 180 LEU A O 1
ATOM 1329 N N . PRO A 1 181 ? -16.732 2.753 27.109 1.00 94.12 181 PRO A N 1
ATOM 1330 C CA . PRO A 1 181 ? -17.246 2.482 28.443 1.00 94.12 181 PRO A CA 1
ATOM 1331 C C . PRO A 1 181 ? -17.961 1.130 28.510 1.00 94.12 181 PRO A C 1
ATOM 1333 O O . PRO A 1 181 ? -18.628 0.697 27.575 1.00 94.12 181 PRO A O 1
ATOM 1336 N N . GLY A 1 182 ? -17.838 0.457 29.655 1.00 93.94 182 GLY A N 1
ATOM 1337 C CA . GLY A 1 182 ? -18.582 -0.773 29.931 1.00 93.94 182 GLY A CA 1
ATOM 1338 C C . GLY A 1 182 ? -18.069 -2.031 29.227 1.00 93.94 182 GLY A C 1
ATOM 1339 O O . GLY A 1 182 ? -18.598 -3.102 29.499 1.00 93.94 182 GLY A O 1
ATOM 1340 N N . ILE A 1 183 ? -17.029 -1.957 28.392 1.00 95.25 183 ILE A N 1
ATOM 1341 C CA . ILE A 1 183 ? -16.449 -3.129 27.717 1.00 95.25 183 ILE A CA 1
ATOM 1342 C C . ILE A 1 183 ? -15.425 -3.839 28.625 1.00 95.25 183 ILE A C 1
ATOM 1344 O O . ILE A 1 183 ? -14.633 -3.205 29.340 1.00 95.25 183 ILE A O 1
ATOM 1348 N N . VAL A 1 184 ? -15.431 -5.175 28.625 1.00 94.62 184 VAL A N 1
ATOM 1349 C CA . VAL A 1 184 ? -14.362 -5.995 29.227 1.00 94.62 184 VAL A CA 1
ATOM 1350 C C . VAL A 1 184 ? -13.068 -5.853 28.408 1.00 94.62 184 VAL A C 1
ATOM 1352 O O . VAL A 1 184 ? -13.104 -5.775 27.183 1.00 94.62 184 VAL A O 1
ATOM 1355 N N . ARG A 1 185 ? -11.895 -5.815 29.058 1.00 91.56 185 ARG A N 1
ATOM 1356 C CA . ARG A 1 185 ? -10.608 -5.733 28.336 1.00 91.56 185 ARG A CA 1
ATOM 1357 C C . ARG A 1 185 ? -10.477 -6.898 27.346 1.00 91.56 185 ARG A C 1
ATOM 1359 O O . ARG A 1 185 ? -10.679 -8.043 27.732 1.00 91.56 185 ARG A O 1
ATOM 1366 N N . GLY A 1 186 ? -10.145 -6.591 26.093 1.00 90.94 186 GLY A N 1
ATOM 1367 C CA . GLY A 1 186 ? -10.021 -7.582 25.017 1.00 90.94 186 GLY A CA 1
ATOM 1368 C C . GLY A 1 186 ? -11.347 -8.071 24.423 1.00 90.94 186 GLY A C 1
ATOM 1369 O O . GLY A 1 186 ? -11.325 -8.885 23.510 1.00 90.94 186 GLY A O 1
ATOM 1370 N N . ALA A 1 187 ? -12.498 -7.576 24.892 1.00 94.62 187 ALA A N 1
ATOM 1371 C CA . ALA A 1 187 ? -13.812 -7.978 24.391 1.00 94.62 187 ALA A CA 1
ATOM 1372 C C . ALA A 1 187 ? -14.411 -6.965 23.402 1.00 94.62 187 ALA A C 1
ATOM 1374 O O . ALA A 1 187 ? -15.619 -6.728 23.410 1.00 94.62 187 ALA A O 1
ATOM 1375 N N . VAL A 1 188 ? -13.568 -6.349 22.574 1.00 96.62 188 VAL A N 1
ATOM 1376 C CA . VAL A 1 188 ? -13.968 -5.430 21.503 1.00 96.62 188 VAL A CA 1
ATOM 1377 C C . VAL A 1 188 ? -13.004 -5.546 20.332 1.00 96.62 188 VAL A C 1
ATOM 1379 O O . VAL A 1 188 ? -11.818 -5.801 20.531 1.00 96.62 188 VAL A O 1
ATOM 1382 N N . THR A 1 189 ? -13.514 -5.374 19.119 1.00 95.88 189 THR A N 1
ATOM 1383 C CA . THR A 1 189 ? -12.725 -5.343 17.884 1.00 95.88 189 THR A CA 1
ATOM 1384 C C . THR A 1 189 ? -13.147 -4.175 16.999 1.00 95.88 189 THR A C 1
ATOM 1386 O O . THR A 1 189 ? -14.232 -3.624 17.187 1.00 95.88 189 THR A O 1
ATOM 1389 N N . CYS A 1 190 ? -12.300 -3.803 16.041 1.00 96.44 190 CYS A N 1
ATOM 1390 C CA . CYS A 1 190 ? -12.685 -2.932 14.939 1.00 96.44 190 CYS A CA 1
ATOM 1391 C C . CYS A 1 190 ? -13.007 -3.800 13.719 1.00 96.44 190 CYS A C 1
ATOM 1393 O O . CYS A 1 190 ? -12.158 -4.542 13.229 1.00 96.44 190 CYS A O 1
ATOM 1395 N N . SER A 1 191 ? -14.241 -3.709 13.235 1.00 95.31 191 SER A N 1
ATOM 1396 C CA . SER A 1 191 ? -14.723 -4.447 12.072 1.00 95.31 191 SER A CA 1
ATOM 1397 C C . SER A 1 191 ? -15.480 -3.492 11.164 1.00 95.31 191 SER A C 1
ATOM 1399 O O . SER A 1 191 ? -16.392 -2.792 11.602 1.00 95.31 191 SER A O 1
ATOM 1401 N N . ASN A 1 192 ? -15.093 -3.433 9.888 1.00 93.62 192 ASN A N 1
ATOM 1402 C CA . ASN A 1 192 ? -15.728 -2.576 8.883 1.00 93.62 192 ASN A CA 1
ATOM 1403 C C . ASN A 1 192 ? -15.893 -1.120 9.354 1.00 93.62 192 ASN A C 1
ATOM 1405 O O . ASN A 1 192 ? -16.966 -0.529 9.199 1.00 93.62 192 ASN A O 1
ATOM 1409 N N . SER A 1 193 ? -14.831 -0.548 9.933 1.00 94.44 193 SER A N 1
ATOM 1410 C CA . SER A 1 193 ? -14.828 0.831 10.443 1.00 94.44 193 SER A CA 1
ATOM 1411 C C . SER A 1 193 ? -15.769 1.073 11.634 1.00 94.44 193 SER A C 1
ATOM 1413 O O . SER A 1 193 ? -16.211 2.204 11.846 1.00 94.44 193 SER A O 1
ATOM 1415 N N . ARG A 1 194 ? -16.119 0.031 12.401 1.00 95.06 194 ARG A N 1
ATOM 1416 C CA . ARG A 1 194 ? -16.979 0.123 13.590 1.00 95.06 194 ARG A CA 1
ATOM 1417 C C . ARG A 1 194 ? -16.411 -0.696 14.742 1.00 95.06 194 ARG A C 1
ATOM 1419 O O . ARG A 1 194 ? -15.941 -1.812 14.543 1.00 95.06 194 ARG A O 1
ATOM 1426 N N . CYS A 1 195 ? -16.489 -0.149 15.951 1.00 95.88 195 CYS A N 1
ATOM 1427 C CA . CYS A 1 195 ? -16.165 -0.903 17.154 1.00 95.88 195 CYS A CA 1
ATOM 1428 C C . CYS A 1 195 ? -17.316 -1.859 17.492 1.00 95.88 195 CYS A C 1
ATOM 1430 O O . CYS A 1 195 ? -18.452 -1.418 17.668 1.00 95.88 195 CYS A O 1
ATOM 1432 N N . GLU A 1 196 ? -17.013 -3.146 17.621 1.00 96.25 196 GLU A N 1
ATOM 1433 C CA . GLU A 1 196 ? -17.968 -4.198 17.972 1.00 96.25 196 GLU A CA 1
ATOM 1434 C C . GLU A 1 196 ? -17.530 -4.877 19.272 1.00 96.25 196 GLU A C 1
ATOM 1436 O O . GLU A 1 196 ? -16.437 -5.439 19.361 1.00 96.25 196 GLU A O 1
ATOM 1441 N N . ALA A 1 197 ? -18.373 -4.796 20.299 1.00 96.25 197 ALA A N 1
ATOM 1442 C CA . ALA A 1 197 ? -18.160 -5.414 21.599 1.00 96.25 197 ALA A CA 1
ATOM 1443 C C . ALA A 1 197 ? -18.714 -6.847 21.636 1.00 96.25 197 ALA A C 1
ATOM 1445 O O . ALA A 1 197 ? -19.811 -7.118 21.149 1.00 96.25 197 ALA A O 1
ATOM 1446 N N . PHE A 1 198 ? -17.984 -7.747 22.295 1.00 95.62 198 PHE A N 1
ATOM 1447 C CA . PHE A 1 198 ? -18.375 -9.145 22.515 1.00 95.62 198 PHE A CA 1
ATOM 1448 C C . PHE A 1 198 ? -18.759 -9.438 23.968 1.00 95.62 198 PHE A C 1
ATOM 1450 O O . PHE A 1 198 ? -19.498 -10.384 24.228 1.00 95.62 198 PHE A O 1
ATOM 1457 N N . ALA A 1 199 ? -18.274 -8.640 24.926 1.00 96.00 199 ALA A N 1
ATOM 1458 C CA . ALA A 1 199 ? -18.615 -8.797 26.337 1.00 96.00 199 ALA A CA 1
ATOM 1459 C C . ALA A 1 199 ? -18.583 -7.464 27.093 1.00 96.00 199 ALA A C 1
ATOM 1461 O O . ALA A 1 199 ? -17.676 -6.642 26.929 1.00 96.00 199 ALA A O 1
ATOM 1462 N N . CYS A 1 200 ? -19.560 -7.295 27.982 1.00 97.06 200 CYS A N 1
ATOM 1463 C CA . CYS A 1 200 ? -19.728 -6.109 28.810 1.00 97.06 200 CYS A CA 1
ATOM 1464 C C . CYS A 1 200 ? -19.409 -6.404 30.281 1.00 97.06 200 CYS A C 1
ATOM 1466 O O . CYS A 1 200 ? -19.564 -7.530 30.754 1.00 97.06 200 CYS A O 1
ATOM 1468 N N . ARG A 1 201 ? -18.941 -5.389 31.009 1.00 97.00 201 ARG A N 1
ATOM 1469 C CA . ARG A 1 201 ? -18.713 -5.442 32.458 1.00 97.00 201 ARG A CA 1
ATOM 1470 C C . ARG A 1 201 ? -20.047 -5.555 33.199 1.00 97.00 201 ARG A C 1
ATOM 1472 O O . ARG A 1 201 ? -21.093 -5.177 32.675 1.00 97.00 201 ARG A O 1
ATOM 1479 N N . SER A 1 202 ? -19.998 -5.998 34.453 1.00 96.25 202 SER A N 1
ATOM 1480 C CA . SER A 1 202 ? -21.163 -5.977 35.344 1.00 96.25 202 SER A CA 1
ATOM 1481 C C . SER A 1 202 ? -21.798 -4.583 35.394 1.00 96.25 202 SER A C 1
ATOM 1483 O O . SER A 1 202 ? -21.092 -3.580 35.496 1.00 96.25 202 SER A O 1
ATOM 1485 N N . GLY A 1 203 ? -23.129 -4.529 35.313 1.00 96.31 203 GLY A N 1
ATOM 1486 C CA . GLY A 1 203 ? -23.887 -3.276 35.212 1.00 96.31 203 GLY A CA 1
ATOM 1487 C C . GLY A 1 203 ? -24.082 -2.760 33.782 1.00 96.31 203 GLY A C 1
ATOM 1488 O O . GLY A 1 203 ? -24.709 -1.721 33.606 1.00 96.31 203 GLY A O 1
ATOM 1489 N N . PHE A 1 204 ? -23.594 -3.479 32.766 1.00 97.56 204 PHE A N 1
ATOM 1490 C CA . PHE A 1 204 ? -23.828 -3.184 31.353 1.00 97.56 204 PHE A CA 1
ATOM 1491 C C . PHE A 1 204 ? -24.431 -4.396 30.629 1.00 97.56 204 PHE A C 1
ATOM 1493 O O . PHE A 1 204 ? -24.154 -5.546 30.970 1.00 97.56 204 PHE A O 1
ATOM 1500 N N . LYS A 1 205 ? -25.246 -4.140 29.606 1.00 96.75 205 LYS A N 1
ATOM 1501 C CA . LYS A 1 205 ? -25.838 -5.136 28.704 1.00 96.75 205 LYS A CA 1
ATOM 1502 C C . LYS A 1 205 ? -25.354 -4.885 27.280 1.00 96.75 205 LYS A C 1
ATOM 1504 O O . LYS A 1 205 ? -25.202 -3.737 26.867 1.00 96.75 205 LYS A O 1
ATOM 1509 N N . LEU A 1 206 ? -25.120 -5.963 26.533 1.00 96.38 206 LEU A N 1
ATOM 1510 C CA . LEU A 1 206 ? -24.740 -5.883 25.126 1.00 96.38 206 LEU A CA 1
ATOM 1511 C C . LEU A 1 206 ? -25.990 -5.649 24.271 1.00 96.38 206 LEU A C 1
ATOM 1513 O O . LEU A 1 206 ? -26.876 -6.500 24.222 1.00 96.38 206 LEU A O 1
ATOM 1517 N N . VAL A 1 207 ? -26.053 -4.505 23.593 1.00 95.62 207 VAL A N 1
ATOM 1518 C CA . VAL A 1 207 ? -27.138 -4.132 22.679 1.00 95.62 207 VAL A CA 1
ATOM 1519 C C . VAL A 1 207 ? -26.515 -3.713 21.353 1.00 95.62 207 VAL A C 1
ATOM 1521 O O . VAL A 1 207 ? -25.758 -2.749 21.293 1.00 95.62 207 VAL A O 1
ATOM 1524 N N . SER A 1 208 ? -26.811 -4.458 20.285 1.00 93.00 208 SER A N 1
ATOM 1525 C CA . SER A 1 208 ? -26.322 -4.179 18.923 1.00 93.00 208 SER A CA 1
ATOM 1526 C C . SER A 1 208 ? -24.797 -4.006 18.820 1.00 93.00 208 SER A C 1
ATOM 1528 O O . SER A 1 208 ? -24.318 -3.108 18.133 1.00 93.00 208 SER A O 1
ATOM 1530 N N . GLY A 1 209 ? -24.029 -4.841 19.528 1.00 91.00 209 GLY A N 1
ATOM 1531 C CA . GLY A 1 209 ? -22.562 -4.772 19.521 1.00 91.00 209 GLY A CA 1
ATOM 1532 C C . GLY A 1 209 ? -21.973 -3.641 20.373 1.00 91.00 209 GLY A C 1
ATOM 1533 O O . GLY A 1 209 ? -20.779 -3.382 20.282 1.00 91.00 209 GLY A O 1
ATOM 1534 N N . VAL A 1 210 ? -22.772 -2.971 21.212 1.00 93.94 210 VAL A N 1
ATOM 1535 C CA . VAL A 1 210 ? -22.320 -1.905 22.120 1.00 93.94 210 VAL A CA 1
ATOM 1536 C C . VAL A 1 210 ? -22.771 -2.204 23.549 1.00 93.94 210 VAL A C 1
ATOM 1538 O O . VAL A 1 210 ? -23.861 -2.726 23.777 1.00 93.94 210 VAL A O 1
ATOM 1541 N N . CYS A 1 211 ? -21.935 -1.875 24.532 1.00 95.62 211 CYS A N 1
ATOM 1542 C CA . CYS A 1 211 ? -22.287 -2.002 25.943 1.00 95.62 211 CYS A CA 1
ATOM 1543 C C . CYS A 1 211 ? -23.057 -0.767 26.427 1.00 95.62 211 CYS A C 1
ATOM 1545 O O . CYS A 1 211 ? -22.529 0.342 26.410 1.00 95.62 211 CYS A O 1
ATOM 1547 N N . VAL A 1 212 ? -24.288 -0.963 26.902 1.00 95.94 212 VAL A N 1
ATOM 1548 C CA . VAL A 1 212 ? -25.143 0.086 27.488 1.00 95.94 212 VAL A CA 1
ATOM 1549 C C . VAL A 1 212 ? -25.423 -0.217 28.958 1.00 95.94 212 VAL A C 1
ATOM 1551 O O . VAL A 1 212 ? -25.474 -1.385 29.334 1.00 95.94 212 VAL A O 1
ATOM 1554 N N . ALA A 1 213 ? -25.568 0.807 29.803 1.00 94.62 213 ALA A N 1
ATOM 1555 C CA . ALA A 1 213 ? -25.879 0.609 31.222 1.00 94.62 213 ALA A CA 1
ATOM 1556 C C . ALA A 1 213 ? -27.209 -0.155 31.386 1.00 94.62 213 ALA A C 1
ATOM 1558 O O . ALA A 1 213 ? -28.163 0.089 30.645 1.00 94.62 213 ALA A O 1
ATOM 1559 N N . ALA A 1 214 ? -27.210 -1.130 32.295 1.00 84.19 214 ALA A N 1
ATOM 1560 C CA . ALA A 1 214 ? -28.240 -2.159 32.437 1.00 84.19 214 ALA A CA 1
ATOM 1561 C C . ALA A 1 214 ? -29.487 -1.728 33.209 1.00 84.19 214 ALA A C 1
ATOM 1563 O O . ALA A 1 214 ? -29.375 -0.861 34.101 1.00 84.19 214 ALA A O 1
#

pLDDT: mean 76.41, std 19.93, range [31.12, 97.56]

Organism: NCBI:txid1296121

Foldseek 3Di:
DDDDDDDDDDDDDDDDPDDPDPDPPPPPPPFPWDPWALDPVVLCVSQVVAQKWKWFDDPPPNTIGITHHHAPDDPDPPDDDDDDPDDDDDDNGDIDMDGDDPVNVPPPVVVVVVVVVVQQVQCVVLVNPEGPQWFFADDPPDLHTDTHNLQWDQQFQLFHQRHGNVHDPDGDHGHRLQVAPFADHPQWTRHRSDIFGRDGDPQWDQDPRHTDGD

Secondary structure (DSSP, 8-state):
--------------S--S---------------PPPBSSHHHHHHHTTTSSEEEEEEETTTTEEEEEEESTT------SS--S--------TTPPEEEE--HHHHHHHHHHHHHHHHHHHHHHHHTTSSS-TT-EEEEPTTSS-EEEE-TTT-SSSBTSBTT-BSS--TTPPBPB-GGG-TTBPTT-EEEETTEEEES-B-TTEEEETTEEEE-

Sequence (214 aa):
MVTDEVSLVYPYLSLAATIGVSVPAQLIIECRAPSDVVSLETCFASCKTEGSAMIQPLINDDMFGCRCNAANTIEGIDNEQESGSGAVTCGGNAWFTYTHSADATASGLAKKALRERLVNLRNRNNGGLCPFRSKACQIPYSDTYECIDTTSEFESCGGCTFGEFQPAKNATMGTNCSALPGIVRGAVTCSNSRCEAFACRSGFKLVSGVCVAA

Radius of gyration: 36.76 Å; chains: 1; bounding box: 85×44×108 Å